Protein AF-A0A4Y8AUQ1-F1 (afdb_monomer_lite)

pLDDT: mean 78.92, std 15.09, range [42.19, 96.69]

Sequence (192 aa):
MYVGIDHFKFLIAIYKMYRFTLFSLVIITFFNVSCTLEKRNEINSYKLVSQPVELIPEEGSFELNENTKIYFHEDAKKLLKVSNQFINELKQASGIKIELTDKIPSKGISVFNDAKLPMDAYRLIVKKSGIEISSNTSAGVYYASQSMKQLIPVEFANSIKPRGQKCNIQAVTIYDKPEFSWRGNCLVRLNL

Organism: NCBI:txid708091

Structure (mmCIF, N/CA/C/O backbone):
data_AF-A0A4Y8AUQ1-F1
#
_entry.id   AF-A0A4Y8AUQ1-F1
#
loop_
_atom_site.group_PDB
_atom_site.id
_atom_site.type_symbol
_atom_site.label_atom_id
_atom_site.label_alt_id
_atom_site.label_comp_id
_atom_site.label_asym_id
_atom_site.label_entity_id
_atom_site.label_seq_id
_atom_site.pdbx_PDB_ins_code
_atom_site.Cartn_x
_atom_site.Cartn_y
_atom_site.Cartn_z
_atom_site.occupancy
_atom_site.B_iso_or_equiv
_atom_site.auth_seq_id
_atom_site.auth_comp_id
_atom_site.auth_asym_id
_atom_site.auth_atom_id
_atom_site.pdbx_PDB_model_num
ATOM 1 N N . MET A 1 1 ? -88.605 -33.819 14.613 1.00 49.06 1 MET A N 1
ATOM 2 C CA . MET A 1 1 ? -87.593 -33.725 13.536 1.00 49.06 1 MET A CA 1
ATOM 3 C C . MET A 1 1 ? -86.987 -32.313 13.531 1.00 49.06 1 MET A C 1
ATOM 5 O O . MET A 1 1 ? -87.235 -31.559 12.613 1.00 49.06 1 MET A O 1
ATOM 9 N N . TYR A 1 2 ? -86.271 -31.909 14.593 1.00 53.88 2 TYR A N 1
ATOM 10 C CA . TYR A 1 2 ? -85.736 -30.533 14.742 1.00 53.88 2 TYR A CA 1
ATOM 11 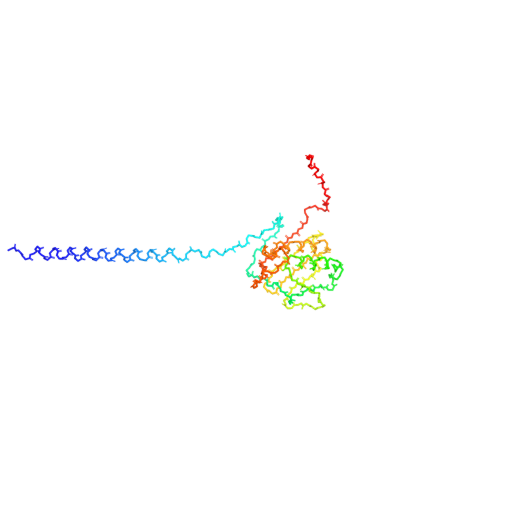C C . TYR A 1 2 ? -84.411 -30.465 15.534 1.00 53.88 2 TYR A C 1
ATOM 13 O O . TYR A 1 2 ? -84.004 -29.395 15.952 1.00 53.88 2 TYR A O 1
ATOM 21 N N . VAL A 1 3 ? -83.712 -31.591 15.737 1.00 56.22 3 VAL A N 1
ATOM 22 C CA . VAL A 1 3 ? -82.452 -31.626 16.522 1.00 56.22 3 VAL A CA 1
ATOM 23 C C . VAL A 1 3 ? -81.199 -31.620 15.620 1.00 56.22 3 VAL A C 1
ATOM 25 O O . VAL A 1 3 ? -80.096 -31.343 16.073 1.00 56.22 3 VAL A O 1
ATOM 28 N N . GLY A 1 4 ? -81.349 -31.869 14.311 1.00 57.06 4 GLY A N 1
ATOM 29 C CA . GLY A 1 4 ? -80.215 -31.985 13.376 1.00 57.06 4 GLY A CA 1
ATOM 30 C C . GLY A 1 4 ? -79.724 -30.671 12.748 1.00 57.06 4 GLY A C 1
ATOM 31 O O . GLY A 1 4 ? -78.587 -30.604 12.288 1.00 57.06 4 GLY A O 1
ATOM 32 N N . ILE A 1 5 ? -80.552 -29.620 12.725 1.00 59.53 5 ILE A N 1
ATOM 33 C CA . ILE A 1 5 ? -80.240 -28.366 12.011 1.00 59.53 5 ILE A CA 1
ATOM 34 C C . ILE A 1 5 ? -79.250 -27.497 12.807 1.00 59.53 5 ILE A C 1
ATOM 36 O O . ILE A 1 5 ? -78.385 -26.853 12.210 1.00 59.53 5 ILE A O 1
ATOM 40 N N . ASP A 1 6 ? -79.314 -27.527 14.140 1.00 64.94 6 ASP A N 1
ATOM 41 C CA . ASP A 1 6 ? -78.435 -26.722 14.998 1.00 64.94 6 ASP A CA 1
ATOM 42 C C . ASP A 1 6 ? -77.017 -27.297 15.079 1.00 64.94 6 ASP A C 1
ATOM 44 O O . ASP A 1 6 ? -76.040 -26.549 15.001 1.00 64.94 6 ASP A O 1
ATOM 48 N N . HIS A 1 7 ? -76.882 -28.628 15.095 1.00 66.69 7 HIS A N 1
ATOM 49 C CA . HIS A 1 7 ? -75.576 -29.290 15.026 1.00 66.69 7 HIS A CA 1
ATOM 50 C C . HIS A 1 7 ? -74.840 -28.995 13.714 1.00 66.69 7 HIS A C 1
ATOM 52 O O . HIS A 1 7 ? -73.630 -28.764 13.717 1.00 66.69 7 HIS A O 1
ATOM 58 N N . PHE A 1 8 ? -75.562 -28.950 12.591 1.00 70.62 8 PHE A N 1
ATOM 59 C CA . PHE A 1 8 ? -74.965 -28.672 11.287 1.00 70.62 8 PHE A CA 1
ATOM 60 C C . PHE A 1 8 ? -74.477 -27.219 11.173 1.00 70.62 8 PHE A C 1
ATOM 62 O O . PHE A 1 8 ? -73.370 -26.965 10.696 1.00 70.62 8 PHE A O 1
ATOM 69 N N . LYS A 1 9 ? -75.252 -26.257 11.691 1.00 73.25 9 LYS A N 1
ATOM 70 C CA . LYS A 1 9 ? -74.837 -24.846 11.771 1.00 73.25 9 LYS A CA 1
ATOM 71 C C . LYS A 1 9 ? -73.629 -24.651 12.691 1.00 73.25 9 LYS A C 1
ATOM 73 O O . LYS A 1 9 ? -72.740 -23.868 12.361 1.00 73.25 9 LYS A O 1
ATOM 78 N N . PHE A 1 10 ? -73.568 -25.391 13.797 1.00 73.25 10 PHE A N 1
ATOM 79 C CA . PHE A 1 10 ? -72.444 -25.361 14.732 1.00 73.25 10 PHE A CA 1
ATOM 80 C C . PHE A 1 10 ? -71.148 -25.896 14.100 1.00 73.25 10 PHE A C 1
ATOM 82 O O . PHE A 1 10 ? -70.103 -25.254 14.191 1.00 73.25 10 PHE A O 1
ATOM 89 N N . LEU A 1 11 ? -71.224 -27.009 13.363 1.00 75.25 11 LEU A N 1
ATOM 90 C CA . LEU A 1 11 ? -70.093 -27.565 12.608 1.00 75.25 11 LEU A CA 1
ATOM 91 C C . LEU A 1 11 ? -69.574 -26.599 11.529 1.00 75.25 11 LEU A C 1
ATOM 93 O O . LEU A 1 11 ? -68.363 -26.414 11.396 1.00 75.25 11 LEU A O 1
ATOM 97 N N . ILE A 1 12 ? -70.471 -25.923 10.804 1.00 76.31 12 ILE A N 1
ATOM 98 C CA . ILE A 1 12 ? -70.090 -24.903 9.813 1.00 76.31 12 ILE A CA 1
ATOM 99 C C . ILE A 1 12 ? -69.424 -23.698 10.488 1.00 76.31 12 ILE A C 1
ATOM 101 O O . ILE A 1 12 ? -68.437 -23.176 9.966 1.00 76.31 12 ILE A O 1
ATOM 105 N N . ALA A 1 13 ? -69.929 -23.260 11.645 1.00 74.88 13 ALA A N 1
ATOM 106 C CA . ALA A 1 13 ? -69.341 -22.157 12.402 1.00 74.88 13 ALA A CA 1
ATOM 107 C C . ALA A 1 13 ? -67.918 -22.491 12.877 1.00 74.88 13 ALA A C 1
ATOM 109 O O . ALA A 1 13 ? -67.015 -21.672 12.702 1.00 74.88 13 ALA A O 1
ATOM 110 N N . ILE A 1 14 ? -67.690 -23.712 13.373 1.00 75.81 14 ILE A N 1
ATOM 111 C CA . ILE A 1 14 ? -66.358 -24.193 13.766 1.00 75.81 14 ILE A CA 1
ATOM 112 C C . ILE A 1 14 ? -65.416 -24.237 12.561 1.00 75.81 14 ILE A C 1
ATOM 114 O O . ILE A 1 14 ? -64.301 -23.728 12.649 1.00 75.81 14 ILE A O 1
ATOM 118 N N . TYR A 1 15 ? -65.859 -24.771 11.418 1.00 78.12 15 TYR A N 1
ATOM 119 C CA . TYR A 1 15 ? -65.031 -24.823 10.209 1.00 78.12 15 TYR A CA 1
ATOM 120 C C . TYR A 1 15 ? -64.681 -23.420 9.692 1.00 78.12 15 TYR A C 1
ATOM 122 O O . TYR A 1 15 ? -63.547 -23.160 9.292 1.00 78.12 15 TYR A O 1
ATOM 130 N N . LYS A 1 16 ? -65.632 -22.480 9.748 1.00 73.81 16 LYS A N 1
ATOM 131 C CA . LYS A 1 16 ? -65.414 -21.082 9.351 1.00 73.81 16 LYS A CA 1
ATOM 132 C C . LYS A 1 16 ? -64.449 -20.368 10.302 1.00 73.81 16 LYS A C 1
ATOM 134 O O . LYS A 1 16 ? -63.614 -19.600 9.831 1.00 73.81 16 LYS A O 1
ATOM 139 N N . MET A 1 17 ? -64.522 -20.668 11.600 1.00 75.19 17 MET A N 1
ATOM 140 C CA . MET A 1 17 ? -63.613 -20.149 12.622 1.00 75.19 17 MET A CA 1
ATOM 141 C C . MET A 1 17 ? -62.194 -20.707 12.448 1.00 75.19 17 MET A C 1
ATOM 143 O O . MET A 1 17 ? -61.254 -19.921 12.395 1.00 75.19 17 MET A O 1
ATOM 147 N N . TYR A 1 18 ? -62.045 -22.023 12.242 1.00 74.75 18 TYR A N 1
ATOM 148 C CA . TYR A 1 18 ? -60.750 -22.672 11.990 1.00 74.75 18 TYR A CA 1
ATOM 149 C C . TYR A 1 18 ? -60.115 -22.200 10.677 1.00 74.75 18 TYR A C 1
ATOM 151 O O . TYR A 1 18 ? -58.910 -21.990 10.603 1.00 74.75 18 TYR A O 1
ATOM 159 N N . ARG A 1 19 ? -60.924 -21.971 9.635 1.00 74.69 19 ARG A N 1
ATOM 160 C CA . ARG A 1 19 ? -60.444 -21.444 8.351 1.00 74.69 19 ARG A CA 1
ATOM 161 C C . ARG A 1 19 ? -59.941 -20.005 8.465 1.00 74.69 19 ARG A C 1
ATOM 163 O O . ARG A 1 19 ? -59.004 -19.652 7.760 1.00 74.69 19 ARG A O 1
ATOM 170 N N . PHE A 1 20 ? -60.528 -19.197 9.350 1.00 73.44 20 PHE A N 1
ATOM 171 C CA . PHE A 1 20 ? -60.103 -17.816 9.593 1.00 73.44 20 PHE A CA 1
ATOM 172 C C . PHE A 1 20 ? -58.812 -17.747 10.424 1.00 73.44 20 PHE A C 1
ATOM 174 O O . PHE A 1 20 ? -57.899 -17.006 10.063 1.00 73.44 20 PHE A O 1
ATOM 181 N N . THR A 1 21 ? -58.682 -18.569 11.474 1.00 71.31 21 THR A N 1
ATOM 182 C CA . THR A 1 21 ? -57.436 -18.672 12.258 1.00 71.31 21 THR A CA 1
ATOM 183 C C . THR A 1 21 ? -56.284 -19.278 11.458 1.00 71.31 21 THR A C 1
ATOM 185 O O . THR A 1 21 ? -55.146 -18.832 11.589 1.00 71.31 21 THR A O 1
ATOM 188 N N . LEU A 1 22 ? -56.557 -20.242 10.575 1.00 73.00 22 LEU A N 1
ATOM 189 C CA . LEU A 1 22 ? -55.533 -20.825 9.704 1.00 73.00 22 LEU A CA 1
ATOM 190 C C . LEU A 1 22 ? -55.061 -19.820 8.637 1.00 73.00 22 LEU A C 1
ATOM 192 O O . LEU A 1 22 ? -53.870 -19.751 8.348 1.00 73.00 22 LEU A O 1
ATOM 196 N N . PHE A 1 23 ? -55.958 -18.962 8.129 1.00 72.12 23 PHE A N 1
ATOM 197 C CA . PHE A 1 23 ? -55.589 -17.852 7.240 1.00 72.12 23 PHE A CA 1
ATOM 198 C C . PHE A 1 23 ? -54.734 -16.789 7.947 1.00 72.12 23 PHE A C 1
ATOM 200 O O . PHE A 1 23 ? -53.767 -16.302 7.361 1.00 72.12 23 PHE A O 1
ATOM 207 N N . SER A 1 24 ? -55.039 -16.445 9.206 1.00 70.62 24 SER A N 1
ATOM 208 C CA . SER A 1 24 ? -54.256 -15.440 9.941 1.00 70.62 24 SER A CA 1
ATOM 209 C C . SER A 1 24 ? -52.843 -15.933 10.272 1.00 70.62 24 SER A C 1
ATOM 211 O O . SER A 1 24 ? -51.898 -15.155 10.183 1.00 70.62 24 SER A O 1
ATOM 213 N N . LEU A 1 25 ? -52.672 -17.223 10.590 1.00 71.75 25 LEU A N 1
ATOM 214 C CA . LEU A 1 25 ? -51.356 -17.829 10.833 1.00 71.75 25 LEU A CA 1
ATOM 215 C C . LEU A 1 25 ? -50.465 -17.811 9.581 1.00 71.75 25 LEU A C 1
ATOM 217 O O . LEU A 1 25 ? -49.293 -17.452 9.679 1.00 71.75 25 LEU A O 1
ATOM 221 N N . VAL A 1 26 ? -51.020 -18.106 8.399 1.00 72.69 26 VAL A N 1
ATOM 222 C CA . VAL A 1 26 ? -50.268 -18.085 7.130 1.00 72.69 26 VAL 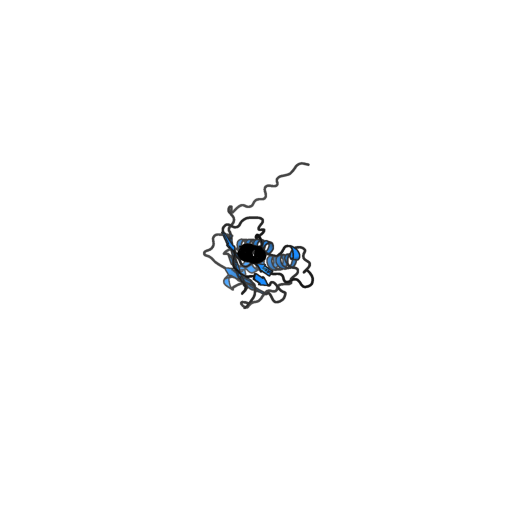A CA 1
ATOM 223 C C . VAL A 1 26 ? -49.809 -16.664 6.768 1.00 72.69 26 VAL A C 1
ATOM 225 O O . VAL A 1 26 ? -48.659 -16.472 6.367 1.00 72.69 26 VAL A O 1
ATOM 228 N N . ILE A 1 27 ? -50.652 -15.648 6.990 1.00 67.81 27 ILE A N 1
ATOM 229 C CA . ILE A 1 27 ? -50.308 -14.236 6.734 1.00 67.81 27 ILE A CA 1
ATOM 230 C C . ILE A 1 27 ? -49.197 -13.751 7.680 1.00 67.81 27 ILE A C 1
ATOM 232 O O . ILE A 1 27 ? -48.266 -13.078 7.236 1.00 67.81 27 ILE A O 1
ATOM 236 N N . ILE A 1 28 ? -49.240 -14.137 8.960 1.00 67.12 28 ILE A N 1
ATOM 237 C CA . ILE A 1 28 ? -48.198 -13.787 9.941 1.00 67.12 28 ILE A CA 1
ATOM 238 C C . ILE A 1 28 ? -46.862 -14.446 9.570 1.00 67.12 28 ILE A C 1
ATOM 240 O O . ILE A 1 28 ? -45.817 -13.801 9.663 1.00 67.12 28 ILE A O 1
ATOM 244 N N . THR A 1 29 ? -46.868 -15.691 9.081 1.00 63.53 29 THR A N 1
ATOM 245 C CA . THR A 1 29 ? -45.633 -16.337 8.602 1.00 63.53 29 THR A CA 1
ATOM 246 C C . THR A 1 29 ? -45.068 -15.679 7.340 1.00 63.53 29 THR A C 1
ATOM 248 O O . THR A 1 29 ? -43.855 -15.519 7.243 1.00 63.53 29 THR A O 1
ATOM 251 N N . PHE A 1 30 ? -45.914 -15.195 6.423 1.00 62.72 30 PHE A N 1
ATOM 252 C CA . PHE A 1 30 ? -45.472 -14.459 5.230 1.00 62.72 30 PHE A CA 1
ATOM 253 C C . PHE A 1 30 ? -44.860 -13.088 5.569 1.00 62.72 30 PHE A C 1
ATOM 255 O O . PHE A 1 30 ? -43.876 -12.684 4.953 1.00 62.72 30 PHE A O 1
ATOM 262 N N . PHE A 1 31 ? -45.382 -12.395 6.587 1.00 58.31 31 PHE A N 1
ATOM 263 C CA . PHE A 1 31 ? -44.878 -11.078 6.998 1.00 58.31 31 PHE A CA 1
ATOM 264 C C . PHE A 1 31 ? -43.498 -11.141 7.676 1.00 58.31 31 PHE A C 1
ATOM 266 O O . PHE A 1 31 ? -42.703 -10.213 7.550 1.00 58.31 31 PHE A O 1
ATOM 273 N N . ASN A 1 32 ? -43.177 -12.253 8.347 1.00 56.91 32 ASN A N 1
ATOM 274 C CA . ASN A 1 32 ? -41.864 -12.465 8.967 1.00 56.91 32 ASN A CA 1
ATOM 275 C C . ASN A 1 32 ? -40.772 -12.858 7.951 1.00 56.91 32 ASN A C 1
ATOM 277 O O . ASN A 1 32 ? 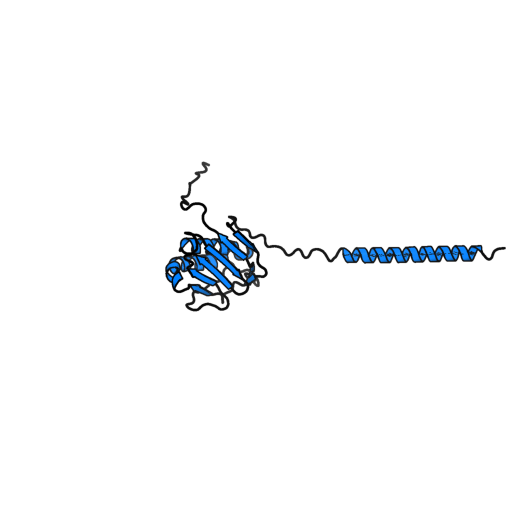-39.594 -12.589 8.180 1.00 56.91 32 ASN A O 1
ATOM 281 N N . VAL A 1 33 ? -41.144 -13.441 6.806 1.00 58.00 33 VAL A N 1
ATOM 282 C CA . VAL A 1 33 ? -40.190 -13.814 5.743 1.00 58.00 33 VAL A CA 1
ATOM 283 C C . VAL A 1 33 ? -39.747 -12.594 4.919 1.00 58.00 33 VAL A C 1
ATOM 285 O O . VAL A 1 33 ? -38.626 -12.566 4.417 1.00 58.00 33 VAL A O 1
ATOM 288 N N . SER A 1 34 ? -40.553 -11.528 4.867 1.00 53.78 34 SER A N 1
ATOM 289 C CA . SER A 1 34 ? -40.202 -10.279 4.169 1.00 53.78 34 SER A CA 1
ATOM 290 C C . SER A 1 34 ? -39.184 -9.387 4.894 1.00 53.78 34 SER A C 1
ATOM 292 O O . SER A 1 34 ? -38.791 -8.366 4.337 1.00 53.78 34 SER A O 1
ATOM 294 N N . CYS A 1 35 ? -38.721 -9.748 6.096 1.00 49.66 35 CYS A N 1
ATOM 295 C CA . CYS A 1 35 ? -37.776 -8.930 6.866 1.00 49.66 35 CYS A CA 1
ATOM 296 C C . CYS A 1 35 ? -36.470 -9.662 7.216 1.00 49.66 35 CYS A C 1
ATOM 298 O O . CYS A 1 35 ? -35.946 -9.503 8.317 1.00 49.66 35 CYS A O 1
ATOM 300 N N . THR A 1 36 ? -35.916 -10.460 6.295 1.00 53.38 36 THR A N 1
ATOM 301 C CA . THR A 1 36 ? -34.536 -10.980 6.447 1.00 53.38 36 THR A CA 1
ATOM 302 C C . THR A 1 36 ? -33.680 -10.984 5.178 1.00 53.38 36 THR A C 1
ATOM 304 O O . THR A 1 36 ? -32.534 -11.424 5.227 1.00 53.38 36 THR A O 1
ATOM 307 N N . LEU A 1 37 ? -34.142 -10.412 4.064 1.00 54.53 37 LEU A N 1
ATOM 308 C CA . LEU A 1 37 ? -33.331 -10.295 2.850 1.00 54.53 37 LEU A CA 1
ATOM 309 C C . LEU A 1 37 ? -33.075 -8.829 2.516 1.00 54.53 37 LEU A C 1
ATOM 311 O O . LEU A 1 37 ? -33.924 -8.155 1.952 1.00 54.53 37 LEU A O 1
ATOM 315 N N . GLU A 1 38 ? -31.890 -8.382 2.941 1.00 53.00 38 GLU A N 1
ATOM 316 C CA . GLU A 1 38 ? -31.002 -7.375 2.334 1.00 53.00 38 GLU A CA 1
ATOM 317 C C . GLU A 1 38 ? -30.269 -6.542 3.401 1.00 53.00 38 GLU A C 1
ATOM 319 O O . GLU A 1 38 ? -30.331 -5.317 3.442 1.00 53.00 38 GLU A O 1
ATOM 324 N N . LYS A 1 39 ? -29.422 -7.199 4.207 1.00 42.19 39 LYS A N 1
ATOM 325 C CA . LYS A 1 39 ? -28.108 -6.596 4.475 1.00 42.19 39 LYS A CA 1
ATOM 326 C C . LYS A 1 39 ? -27.287 -6.793 3.206 1.00 42.19 39 LYS A C 1
ATOM 328 O O . LYS A 1 39 ? -26.509 -7.735 3.089 1.00 42.19 39 LYS A O 1
ATOM 333 N N . ARG A 1 40 ? -27.537 -5.949 2.205 1.00 43.81 40 ARG A N 1
ATOM 334 C CA . ARG A 1 40 ? -26.641 -5.819 1.064 1.00 43.81 40 ARG A CA 1
ATOM 335 C C . ARG A 1 40 ? -25.347 -5.272 1.661 1.00 43.81 40 ARG A C 1
ATOM 337 O O . ARG A 1 40 ? -25.322 -4.131 2.111 1.00 43.81 40 ARG A O 1
ATOM 344 N N . ASN A 1 41 ? -24.321 -6.116 1.775 1.00 44.09 41 ASN A N 1
ATOM 345 C CA . ASN A 1 41 ? -22.967 -5.627 1.989 1.00 44.09 41 ASN A CA 1
ATOM 346 C C . ASN A 1 41 ? -22.758 -4.569 0.910 1.00 44.09 41 ASN A C 1
ATOM 348 O O . ASN A 1 41 ? -22.825 -4.893 -0.278 1.00 44.09 41 ASN A O 1
ATOM 352 N N . GLU A 1 42 ? -22.614 -3.308 1.312 1.00 47.00 42 GLU A N 1
ATOM 353 C CA . GLU A 1 42 ? -22.109 -2.276 0.426 1.00 47.00 42 GLU A CA 1
ATOM 354 C C . GLU A 1 42 ? -20.739 -2.771 -0.023 1.00 47.00 42 GLU A C 1
ATOM 356 O O . GLU A 1 42 ? -19.739 -2.658 0.684 1.00 47.00 42 GLU A O 1
ATOM 361 N N . ILE A 1 43 ? -20.704 -3.411 -1.190 1.00 49.25 43 ILE A N 1
ATOM 362 C CA . ILE A 1 43 ? -19.485 -3.523 -1.963 1.00 49.25 43 ILE A CA 1
ATOM 363 C C . ILE A 1 43 ? -19.162 -2.066 -2.241 1.00 49.25 43 ILE A C 1
ATOM 365 O O . ILE A 1 43 ? -19.795 -1.443 -3.095 1.00 49.25 43 ILE A O 1
ATOM 369 N N . ASN A 1 44 ? -18.262 -1.500 -1.436 1.00 48.75 44 ASN A N 1
ATOM 370 C CA . ASN A 1 44 ? -17.617 -0.240 -1.736 1.00 48.75 44 ASN A CA 1
ATOM 371 C C . ASN A 1 44 ? -17.083 -0.394 -3.154 1.00 48.75 44 ASN A C 1
ATOM 373 O O . ASN A 1 44 ? -16.082 -1.067 -3.383 1.00 48.75 44 ASN A O 1
ATOM 377 N N . SER A 1 45 ? -17.831 0.141 -4.117 1.00 55.44 45 SER A N 1
ATOM 378 C CA . SER A 1 45 ? -17.434 0.185 -5.510 1.00 55.44 45 SER A CA 1
ATOM 379 C C . SER A 1 45 ? -16.099 0.905 -5.515 1.00 55.44 45 SER A C 1
ATOM 381 O O . SER A 1 45 ? -16.073 2.105 -5.246 1.00 55.44 45 SER A O 1
ATOM 383 N N . TYR A 1 46 ? -15.000 0.184 -5.740 1.00 61.81 46 TYR A N 1
ATOM 384 C CA . TYR A 1 46 ? -13.673 0.781 -5.810 1.00 61.81 46 TYR A CA 1
ATOM 385 C C . TYR A 1 46 ? -13.725 1.887 -6.871 1.00 61.81 46 TYR A C 1
ATOM 387 O O . TYR A 1 46 ? -13.843 1.610 -8.063 1.00 61.81 46 TYR A O 1
ATOM 395 N N . LYS A 1 47 ? -13.730 3.155 -6.442 1.00 64.62 47 LYS A N 1
ATOM 396 C CA . LYS A 1 47 ? -13.814 4.320 -7.333 1.00 64.62 47 LYS A CA 1
ATOM 397 C C . LYS A 1 47 ? -12.423 4.633 -7.880 1.00 64.62 47 LYS A C 1
ATOM 399 O O . LYS A 1 47 ? -11.874 5.700 -7.620 1.00 64.62 47 LYS A O 1
ATOM 404 N N . LEU A 1 48 ? -11.841 3.678 -8.601 1.00 66.31 48 LEU A N 1
ATOM 405 C CA . LEU A 1 48 ? -10.594 3.910 -9.319 1.00 66.31 48 LEU A CA 1
ATOM 406 C C . LEU A 1 48 ? -10.905 4.674 -10.610 1.00 66.31 48 LEU A C 1
ATOM 408 O O . LEU A 1 48 ? -11.769 4.270 -11.388 1.00 66.31 48 LEU A O 1
ATOM 412 N N . VAL A 1 49 ? -10.224 5.804 -10.819 1.00 60.84 49 VAL A N 1
ATOM 413 C CA . VAL A 1 49 ? -10.444 6.696 -11.978 1.00 60.84 49 VAL A CA 1
ATOM 414 C C . VAL A 1 49 ? -9.957 6.044 -13.282 1.00 60.84 49 VAL A C 1
ATOM 416 O O . VAL A 1 49 ? -10.470 6.341 -14.358 1.00 60.84 49 VAL A O 1
ATOM 419 N N . SER A 1 50 ? -9.017 5.103 -13.175 1.00 68.19 50 SER A N 1
ATOM 420 C CA . SER A 1 50 ? -8.609 4.190 -14.243 1.00 68.19 50 SER A CA 1
ATOM 421 C C . SER A 1 50 ? -8.794 2.762 -13.750 1.00 68.19 50 SER A C 1
ATOM 423 O O . SER A 1 50 ? -8.337 2.430 -12.657 1.00 68.19 50 SER A O 1
ATOM 425 N N . GLN A 1 51 ? -9.475 1.927 -14.535 1.00 72.69 51 GLN A N 1
ATOM 426 C CA . GLN A 1 51 ? -9.578 0.509 -14.207 1.00 72.69 51 GLN A CA 1
ATOM 427 C C . GLN A 1 51 ? -8.191 -0.121 -14.367 1.00 72.69 51 GLN A C 1
ATOM 429 O O . GLN A 1 51 ? -7.613 -0.000 -15.449 1.00 72.69 51 GLN A O 1
ATOM 434 N N . PRO A 1 52 ? -7.639 -0.742 -13.313 1.00 81.19 52 PRO A N 1
ATOM 435 C CA . PRO A 1 52 ? -6.371 -1.438 -13.430 1.00 81.19 52 PRO A CA 1
ATOM 436 C C . PRO A 1 52 ? -6.539 -2.667 -14.324 1.00 81.19 52 PRO A C 1
ATOM 438 O O . PRO A 1 52 ? -7.652 -3.174 -14.490 1.00 81.19 52 PRO A O 1
ATOM 441 N N . VAL A 1 53 ? -5.425 -3.181 -14.847 1.00 86.19 53 VAL A N 1
ATOM 442 C CA . VAL A 1 53 ? -5.420 -4.426 -15.635 1.00 86.19 53 VAL A CA 1
ATOM 443 C C . VAL A 1 53 ? -6.105 -5.580 -14.896 1.00 86.19 53 VAL A C 1
ATOM 445 O O . VAL A 1 53 ? -6.826 -6.363 -15.510 1.00 86.19 53 VAL A O 1
ATOM 448 N N . GLU A 1 54 ? -5.904 -5.680 -13.584 1.00 89.62 54 GLU A N 1
ATOM 449 C CA . GLU A 1 54 ? -6.545 -6.685 -12.745 1.00 89.62 54 GLU A CA 1
ATOM 450 C C . GLU A 1 54 ? -6.886 -6.108 -11.364 1.00 89.62 54 GLU A C 1
ATOM 452 O O . GLU A 1 54 ? -6.060 -5.455 -10.718 1.00 89.62 54 GLU A O 1
ATOM 457 N N . LEU A 1 55 ? -8.111 -6.377 -10.900 1.00 90.88 55 LEU A N 1
ATOM 458 C CA . LEU A 1 55 ? -8.591 -6.048 -9.560 1.00 90.88 55 LEU A CA 1
ATOM 459 C C . LEU A 1 55 ? -9.372 -7.231 -8.996 1.00 90.88 55 LEU A C 1
ATOM 461 O O . LEU A 1 55 ? -10.422 -7.601 -9.519 1.00 90.88 55 LEU A O 1
ATOM 465 N N . ILE A 1 56 ? -8.874 -7.788 -7.898 1.00 91.75 56 ILE A N 1
ATOM 466 C CA . ILE A 1 56 ? -9.489 -8.897 -7.174 1.00 91.75 56 ILE A CA 1
ATOM 467 C C . ILE A 1 56 ? -9.925 -8.372 -5.802 1.00 91.75 56 ILE A C 1
ATOM 469 O O . ILE A 1 56 ? -9.064 -8.094 -4.961 1.00 91.75 56 ILE A O 1
ATOM 473 N N . PRO A 1 57 ? -11.236 -8.207 -5.553 1.00 90.50 57 PRO A N 1
ATOM 474 C CA . PRO A 1 57 ? -11.738 -7.850 -4.232 1.00 90.50 57 PRO A CA 1
ATOM 475 C C . PRO A 1 57 ? -11.398 -8.937 -3.209 1.00 90.50 57 PRO A C 1
ATOM 477 O O . PRO A 1 57 ? -11.565 -10.124 -3.484 1.00 90.50 57 PRO A O 1
ATOM 480 N N . GLU A 1 58 ? -10.968 -8.534 -2.015 1.00 91.19 58 GLU A N 1
ATOM 481 C CA . GLU A 1 58 ? -10.729 -9.444 -0.893 1.00 91.19 58 GLU A CA 1
ATOM 482 C C . GLU A 1 58 ? -11.612 -9.070 0.305 1.00 91.19 58 GLU A C 1
ATOM 484 O O . GLU A 1 58 ? -12.117 -7.947 0.429 1.00 91.19 58 GLU A O 1
ATOM 489 N N . GLU A 1 59 ? -11.813 -10.025 1.212 1.00 88.81 59 GLU A N 1
ATOM 490 C CA . GLU A 1 59 ? -12.593 -9.798 2.425 1.00 88.81 59 GLU A CA 1
ATOM 491 C C . GLU A 1 59 ? -11.798 -9.044 3.501 1.00 88.81 59 GLU A C 1
ATOM 493 O O . GLU A 1 59 ? -10.614 -9.288 3.752 1.00 88.81 59 GLU A O 1
ATOM 498 N N . GLY A 1 60 ? -12.497 -8.163 4.217 1.00 91.25 60 GLY A N 1
ATOM 499 C CA . GLY A 1 60 ? -11.941 -7.385 5.321 1.00 91.25 60 GLY A CA 1
ATOM 500 C C . GLY A 1 60 ? -11.306 -6.062 4.894 1.00 91.25 60 GLY A C 1
ATOM 501 O O . GLY A 1 60 ? -11.470 -5.588 3.776 1.00 91.25 60 GLY A O 1
ATOM 502 N N . SER A 1 61 ? -10.608 -5.421 5.827 1.00 92.31 61 SER A N 1
ATOM 503 C CA . SER A 1 61 ? -10.021 -4.100 5.614 1.00 92.31 61 SER A CA 1
ATOM 504 C C . SER A 1 61 ? -8.743 -3.914 6.424 1.00 92.31 61 SER A C 1
ATOM 506 O O . SER A 1 61 ? -8.571 -4.508 7.495 1.00 92.31 61 SER A O 1
ATOM 508 N N . PHE A 1 62 ? -7.866 -3.049 5.930 1.00 94.12 62 PHE A N 1
ATOM 509 C CA . PHE A 1 62 ? -6.703 -2.549 6.647 1.00 94.12 62 PHE A CA 1
ATOM 510 C C . PHE A 1 62 ? -7.036 -1.210 7.320 1.00 94.12 62 PHE A C 1
ATOM 512 O O . PHE A 1 62 ? -7.497 -0.285 6.657 1.00 94.12 62 PHE A O 1
ATOM 519 N N . GLU A 1 63 ? -6.804 -1.094 8.629 1.00 93.25 63 GLU A N 1
ATOM 520 C CA . GLU A 1 63 ? -6.984 0.166 9.365 1.00 93.25 63 GLU A CA 1
ATOM 521 C C . GLU A 1 63 ? -5.695 0.996 9.289 1.00 93.25 63 GLU A C 1
ATOM 523 O O . GLU A 1 63 ? -4.709 0.685 9.961 1.00 93.25 63 GLU A O 1
ATOM 528 N N . LEU A 1 64 ? -5.714 2.066 8.493 1.00 91.19 64 LEU A N 1
ATOM 529 C CA . LEU A 1 64 ? -4.642 3.052 8.429 1.00 91.19 64 LEU A CA 1
ATOM 530 C C . LEU A 1 64 ? -4.729 3.986 9.647 1.00 91.19 64 LEU A C 1
ATOM 532 O O . LEU A 1 64 ? -5.755 4.622 9.897 1.00 91.19 64 LEU A O 1
ATOM 536 N N . ASN A 1 65 ? -3.645 4.077 10.417 1.00 91.00 65 ASN A N 1
ATOM 537 C CA . ASN A 1 65 ? -3.570 4.883 11.640 1.00 91.00 65 ASN A CA 1
ATOM 538 C C . ASN A 1 65 ? -2.148 5.411 11.900 1.00 91.00 65 ASN A C 1
ATOM 540 O O . ASN A 1 65 ? -1.215 5.098 11.169 1.00 91.00 65 ASN A O 1
ATOM 544 N N . GLU A 1 66 ? -1.977 6.196 12.963 1.00 88.94 66 GLU A N 1
ATOM 545 C CA . GLU A 1 66 ? -0.702 6.840 13.334 1.00 88.94 66 GLU A CA 1
ATOM 546 C C . GLU A 1 66 ? 0.416 5.848 13.702 1.00 88.94 66 GLU A C 1
ATOM 548 O O . GLU A 1 66 ? 1.590 6.199 13.668 1.00 88.94 66 GLU A O 1
ATOM 553 N N . ASN A 1 67 ? 0.072 4.593 14.012 1.00 91.06 67 ASN A N 1
ATOM 554 C CA . ASN A 1 67 ? 1.049 3.533 14.269 1.00 91.06 67 ASN A CA 1
ATOM 555 C C . ASN A 1 67 ? 1.493 2.821 12.985 1.00 91.06 67 ASN A C 1
ATOM 557 O O . ASN A 1 67 ? 2.386 1.973 13.031 1.00 91.06 67 ASN A O 1
ATOM 561 N N . THR A 1 68 ? 0.859 3.123 11.849 1.00 93.06 68 THR A N 1
ATOM 562 C CA . THR A 1 68 ? 1.229 2.544 10.561 1.00 93.06 68 THR A CA 1
ATOM 563 C C . THR A 1 68 ? 2.598 3.070 10.155 1.00 93.06 68 THR A C 1
ATOM 565 O O . THR A 1 68 ? 2.833 4.276 10.128 1.00 93.06 68 THR A O 1
ATOM 568 N N . LYS A 1 69 ? 3.505 2.151 9.823 1.00 93.25 69 LYS A N 1
ATOM 569 C CA . LYS A 1 69 ? 4.850 2.466 9.333 1.00 93.25 69 LYS A CA 1
ATOM 570 C C . LYS A 1 69 ? 5.053 1.901 7.938 1.00 93.25 69 LYS A C 1
ATOM 572 O O . LYS A 1 69 ? 4.415 0.909 7.579 1.00 93.25 69 LYS A O 1
ATOM 577 N N . ILE A 1 70 ? 5.952 2.524 7.182 1.00 93.25 70 ILE A N 1
ATOM 578 C CA . ILE A 1 70 ? 6.368 2.049 5.860 1.00 93.25 70 ILE A CA 1
ATOM 579 C C . ILE A 1 70 ? 7.777 1.484 5.956 1.00 93.25 70 ILE A C 1
ATOM 581 O O . ILE A 1 70 ? 8.702 2.162 6.399 1.00 93.25 70 ILE A O 1
ATOM 585 N N . TYR A 1 71 ? 7.930 0.248 5.509 1.00 93.62 71 TYR A N 1
ATOM 586 C CA . TYR A 1 71 ? 9.205 -0.428 5.363 1.00 93.62 71 TYR A CA 1
ATOM 587 C C . TYR A 1 71 ? 9.541 -0.592 3.883 1.00 93.62 71 TYR A C 1
ATOM 589 O O . TYR A 1 71 ? 8.691 -0.988 3.086 1.00 93.62 71 TYR A O 1
ATOM 597 N N . PHE A 1 72 ? 10.790 -0.314 3.522 1.00 92.31 72 PHE A N 1
ATOM 598 C CA . PHE A 1 72 ? 11.341 -0.625 2.206 1.00 92.31 72 PHE A CA 1
ATOM 599 C C . PHE A 1 72 ? 12.344 -1.760 2.368 1.00 92.31 72 PHE A C 1
ATOM 601 O O . PHE A 1 72 ? 13.304 -1.628 3.130 1.00 92.31 72 PHE A O 1
ATOM 608 N N . HIS A 1 73 ? 12.136 -2.855 1.635 1.00 91.56 73 HIS A N 1
ATOM 609 C CA . HIS A 1 73 ? 13.097 -3.952 1.581 1.00 91.56 73 HIS A CA 1
ATOM 610 C C . HIS A 1 73 ? 14.469 -3.450 1.116 1.00 91.56 73 HIS A C 1
ATOM 612 O O . HIS A 1 73 ? 14.560 -2.442 0.413 1.00 91.56 73 HIS A O 1
ATOM 618 N N . GLU A 1 74 ? 15.546 -4.150 1.477 1.00 86.75 74 GLU A N 1
ATOM 619 C CA . GLU A 1 74 ? 16.915 -3.719 1.156 1.00 86.75 74 GLU A CA 1
ATOM 620 C C . GLU A 1 74 ? 17.110 -3.471 -0.344 1.00 86.75 74 GLU A C 1
ATOM 622 O O . GLU A 1 74 ? 17.619 -2.423 -0.745 1.00 86.75 74 GLU A O 1
ATOM 627 N N . ASP A 1 75 ? 16.567 -4.363 -1.169 1.00 84.31 75 ASP A N 1
ATOM 628 C CA . ASP A 1 75 ? 16.605 -4.265 -2.632 1.00 84.31 75 ASP A CA 1
ATOM 629 C C . ASP A 1 75 ? 15.710 -3.147 -3.193 1.00 84.31 75 ASP A C 1
ATOM 631 O O . ASP A 1 75 ? 15.917 -2.673 -4.310 1.00 84.31 75 ASP A O 1
ATOM 635 N N . ALA A 1 76 ? 14.738 -2.684 -2.403 1.00 84.06 76 ALA A N 1
ATOM 636 C CA . ALA A 1 76 ? 13.847 -1.575 -2.725 1.00 84.06 76 ALA A CA 1
ATOM 637 C C . ALA A 1 76 ? 14.359 -0.224 -2.194 1.00 84.06 76 ALA A C 1
ATOM 639 O O . ALA A 1 76 ? 13.752 0.807 -2.483 1.00 84.06 76 ALA A O 1
ATOM 640 N N . LYS A 1 77 ? 15.494 -0.170 -1.472 1.00 81.38 77 LYS A N 1
ATOM 641 C CA . LYS A 1 77 ? 16.049 1.096 -0.946 1.00 81.38 77 LYS A CA 1
ATOM 642 C C . LYS A 1 77 ? 16.350 2.116 -2.049 1.00 81.38 77 LYS A C 1
ATOM 644 O O . LYS A 1 77 ? 16.239 3.318 -1.831 1.00 81.38 77 LYS A O 1
ATOM 649 N N . LYS A 1 78 ? 16.654 1.667 -3.271 1.00 80.50 78 LYS A N 1
ATOM 650 C CA . LYS A 1 78 ? 16.836 2.551 -4.443 1.00 80.50 78 LYS A CA 1
ATOM 651 C C . LYS A 1 78 ? 15.557 3.321 -4.815 1.00 80.50 78 LYS A C 1
ATOM 653 O O . LYS A 1 78 ? 15.637 4.382 -5.429 1.00 80.50 78 LYS A O 1
ATOM 658 N N . LEU A 1 79 ? 14.395 2.820 -4.397 1.00 77.31 79 LEU A N 1
ATOM 659 C CA . LEU A 1 79 ? 13.072 3.408 -4.618 1.00 77.31 79 LEU A CA 1
ATOM 660 C C . LEU A 1 79 ? 12.694 4.424 -3.520 1.00 77.31 79 LEU A C 1
ATOM 662 O O . LEU A 1 79 ? 11.675 5.103 -3.637 1.00 77.31 79 LEU A O 1
ATOM 666 N N . LEU A 1 80 ? 13.537 4.602 -2.487 1.00 74.69 80 LEU A N 1
ATOM 667 C CA . LEU A 1 80 ? 13.310 5.552 -1.386 1.00 74.69 80 LEU A CA 1
ATOM 668 C C . LEU A 1 80 ? 13.131 6.995 -1.857 1.00 74.69 80 LEU A C 1
ATOM 670 O O . LEU A 1 80 ? 12.485 7.781 -1.179 1.00 74.69 80 LEU A O 1
ATOM 674 N N . LYS A 1 81 ? 13.649 7.375 -3.028 1.00 76.25 81 LYS A N 1
ATOM 675 C CA . LYS A 1 81 ? 13.435 8.733 -3.550 1.00 76.25 81 LYS A CA 1
ATOM 676 C C . LYS A 1 81 ? 11.941 9.055 -3.731 1.00 76.25 81 LYS A C 1
ATOM 678 O O . LYS A 1 81 ? 11.544 10.200 -3.544 1.00 76.25 81 LYS A O 1
ATOM 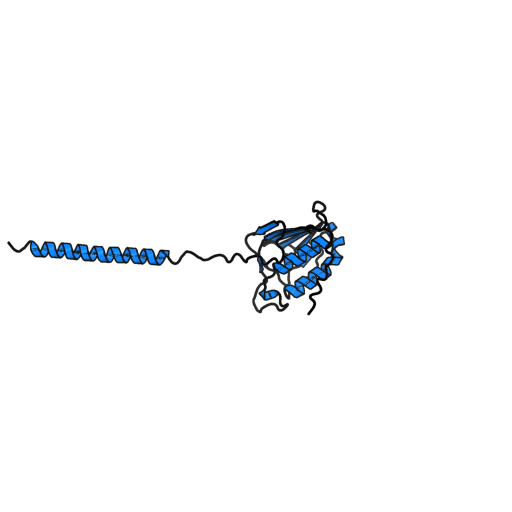683 N N . VAL A 1 82 ? 11.121 8.044 -4.031 1.00 78.88 82 VAL A N 1
ATOM 684 C CA . VAL A 1 82 ? 9.657 8.157 -4.151 1.00 78.88 82 VAL A CA 1
ATOM 685 C C . VAL A 1 82 ? 8.966 8.098 -2.783 1.00 78.88 82 VAL A C 1
ATOM 687 O O . VAL A 1 82 ? 7.847 8.584 -2.646 1.00 78.88 82 VAL A O 1
ATOM 690 N N . SER A 1 83 ? 9.625 7.580 -1.739 1.00 75.00 83 SER A N 1
ATOM 691 C CA . SER A 1 83 ? 9.004 7.377 -0.422 1.00 75.00 83 SER A CA 1
ATOM 692 C C . SER A 1 83 ? 8.570 8.684 0.237 1.00 75.00 83 SER A C 1
ATOM 694 O O . SER A 1 83 ? 7.474 8.749 0.780 1.00 75.00 83 SER A O 1
ATOM 696 N N . ASN A 1 84 ? 9.368 9.750 0.134 1.00 81.81 84 ASN A N 1
ATOM 697 C CA . ASN A 1 84 ? 9.003 11.050 0.700 1.00 81.81 84 ASN A CA 1
ATOM 698 C C . ASN A 1 84 ? 7.751 11.630 0.032 1.00 81.81 84 ASN A C 1
ATOM 700 O O . ASN A 1 84 ? 6.882 12.176 0.710 1.00 81.81 84 ASN A O 1
ATOM 704 N N . GLN A 1 85 ? 7.642 11.489 -1.292 1.00 85.00 85 GLN A N 1
ATOM 705 C CA . GLN A 1 85 ? 6.451 11.910 -2.022 1.00 85.00 85 GLN A CA 1
ATOM 706 C C . GLN A 1 85 ? 5.246 11.054 -1.626 1.00 85.00 85 GLN A C 1
ATOM 708 O O . GLN A 1 85 ? 4.206 11.601 -1.273 1.00 85.00 85 GLN A O 1
ATOM 713 N N . PHE A 1 86 ? 5.415 9.733 -1.577 1.00 84.25 86 PHE A N 1
ATOM 714 C CA . PHE A 1 86 ? 4.375 8.801 -1.153 1.00 84.25 86 PHE A CA 1
ATOM 715 C C . PHE A 1 86 ? 3.853 9.104 0.261 1.00 84.25 86 PHE A C 1
ATOM 717 O O . PHE A 1 86 ? 2.645 9.201 0.472 1.00 84.25 86 PHE A O 1
ATOM 724 N N . ILE A 1 87 ? 4.747 9.324 1.228 1.00 86.38 87 ILE A N 1
ATOM 725 C CA . ILE A 1 87 ? 4.387 9.669 2.611 1.00 86.38 87 ILE A CA 1
ATOM 726 C C . ILE A 1 87 ? 3.610 10.985 2.655 1.00 86.38 87 ILE A C 1
ATOM 728 O O . ILE A 1 87 ? 2.594 11.081 3.345 1.00 86.38 87 ILE A O 1
ATOM 732 N N . ASN A 1 88 ? 4.065 11.995 1.912 1.00 86.31 88 ASN A N 1
ATOM 733 C CA . ASN A 1 88 ? 3.389 13.287 1.855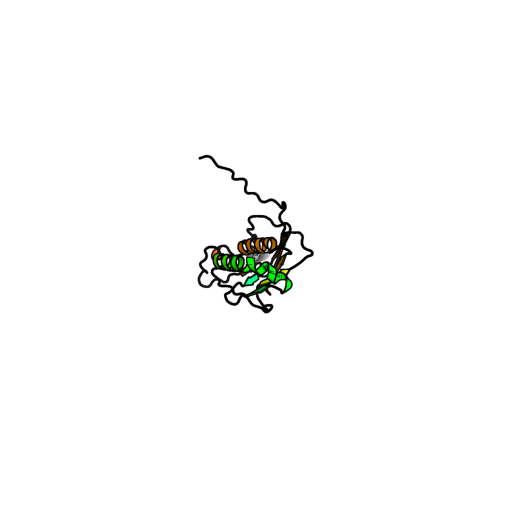 1.00 86.31 88 ASN A CA 1
ATOM 734 C C . ASN A 1 88 ? 1.995 13.174 1.227 1.00 86.31 88 ASN A C 1
ATOM 736 O O . ASN A 1 88 ? 1.044 13.748 1.754 1.00 86.31 88 ASN A O 1
ATOM 740 N N . GLU A 1 89 ? 1.852 12.411 0.147 1.00 84.38 89 GLU A N 1
ATOM 741 C CA . GLU A 1 89 ? 0.570 12.188 -0.523 1.00 84.38 89 GLU A CA 1
ATOM 742 C C . GLU A 1 89 ? -0.406 11.404 0.353 1.00 84.38 89 GLU A C 1
ATOM 744 O O . GLU A 1 89 ? -1.570 11.790 0.451 1.00 84.38 89 GLU A O 1
ATOM 749 N N . LEU A 1 90 ? 0.055 10.358 1.048 1.00 83.62 90 LEU A N 1
ATOM 750 C CA . LEU A 1 90 ? -0.771 9.635 2.014 1.00 83.62 90 LEU A CA 1
ATOM 751 C C . LEU A 1 90 ? -1.186 10.533 3.174 1.00 83.62 90 LEU A C 1
ATOM 753 O O . LEU A 1 90 ? -2.346 10.499 3.581 1.00 83.62 90 LEU A O 1
ATOM 757 N N . LYS A 1 91 ? -0.281 11.372 3.684 1.00 86.31 91 LYS A N 1
ATOM 758 C CA . LYS A 1 91 ? -0.611 12.339 4.734 1.00 86.31 91 LYS A CA 1
ATOM 759 C C . LYS A 1 91 ? -1.681 13.321 4.264 1.00 86.31 91 LYS A C 1
ATOM 761 O O . LYS A 1 91 ? -2.622 13.581 5.005 1.00 86.31 91 LYS A O 1
ATOM 766 N N . GLN A 1 92 ? -1.570 13.839 3.043 1.00 83.56 92 GLN A N 1
ATOM 767 C CA . GLN A 1 92 ? -2.586 14.719 2.463 1.00 83.56 92 GLN A CA 1
ATOM 768 C C . GLN A 1 92 ? -3.919 13.992 2.252 1.00 83.56 92 GLN A C 1
ATOM 770 O O . GLN A 1 92 ? -4.970 14.555 2.539 1.00 83.56 92 GLN A O 1
ATOM 775 N N . ALA A 1 93 ? -3.892 12.743 1.792 1.00 80.38 93 ALA A N 1
ATOM 776 C CA . ALA A 1 93 ? -5.099 11.984 1.483 1.00 80.38 93 ALA A CA 1
ATOM 777 C C . ALA A 1 93 ? -5.805 11.390 2.709 1.00 80.38 93 ALA A C 1
ATOM 779 O O . ALA A 1 93 ? -6.991 11.111 2.634 1.00 80.38 93 ALA A O 1
ATOM 780 N N . SER A 1 94 ? -5.090 11.154 3.813 1.00 81.62 94 SER A N 1
ATOM 781 C CA . SER A 1 94 ? -5.644 10.504 5.013 1.00 81.62 94 SER A CA 1
ATOM 782 C C . SER A 1 94 ? -5.674 11.393 6.257 1.00 81.62 94 SER A C 1
ATOM 784 O O . SER A 1 94 ? -6.327 11.054 7.242 1.00 81.62 94 SER A O 1
ATOM 786 N N . GLY A 1 95 ? -4.924 12.499 6.263 1.00 83.19 95 GLY A N 1
ATOM 787 C CA . GLY A 1 95 ? -4.665 13.291 7.465 1.00 83.19 95 GLY A CA 1
ATOM 788 C C . GLY A 1 95 ? -3.768 12.587 8.496 1.00 83.19 95 GLY A C 1
ATOM 789 O O . GLY A 1 95 ? -3.597 13.102 9.599 1.00 83.19 95 GLY A O 1
ATOM 790 N N . ILE A 1 96 ? -3.198 11.418 8.175 1.00 85.25 96 ILE A N 1
ATOM 791 C CA . ILE A 1 96 ? -2.400 10.597 9.096 1.00 85.25 96 ILE A CA 1
ATOM 792 C C . ILE A 1 96 ? -0.913 10.774 8.787 1.00 85.25 96 ILE A C 1
ATOM 794 O O . ILE A 1 96 ? -0.475 10.638 7.645 1.00 85.25 96 ILE A O 1
ATOM 798 N N . LYS A 1 97 ? -0.109 11.066 9.815 1.00 87.06 97 LYS A N 1
ATOM 799 C CA . LYS A 1 97 ? 1.350 11.085 9.686 1.00 87.06 97 LYS A CA 1
ATOM 800 C C . LYS A 1 97 ? 1.866 9.648 9.720 1.00 87.06 97 LYS A C 1
ATOM 802 O O . LYS A 1 97 ? 1.621 8.932 10.683 1.00 87.06 97 LYS A O 1
ATOM 807 N N . ILE A 1 98 ? 2.584 9.261 8.674 1.00 88.56 98 ILE A N 1
ATOM 808 C CA . ILE A 1 98 ? 3.176 7.934 8.519 1.00 88.56 98 ILE A CA 1
ATOM 809 C C . ILE A 1 98 ? 4.696 8.093 8.505 1.00 88.56 98 ILE A C 1
ATOM 811 O O . ILE A 1 98 ? 5.217 9.045 7.922 1.00 88.56 98 ILE A O 1
ATOM 815 N N . GLU A 1 99 ? 5.402 7.175 9.157 1.00 90.62 99 GLU A N 1
ATOM 816 C CA . GLU A 1 99 ? 6.858 7.221 9.300 1.00 90.62 99 GLU A CA 1
ATOM 817 C C . GLU A 1 99 ? 7.532 5.996 8.673 1.00 90.62 99 GLU A C 1
ATOM 819 O O . GLU A 1 99 ? 6.938 4.918 8.556 1.00 90.62 99 GLU A O 1
ATOM 824 N N . LEU A 1 100 ? 8.790 6.171 8.263 1.00 91.38 100 LEU A N 1
ATOM 825 C CA . LEU A 1 100 ? 9.629 5.083 7.769 1.00 91.38 100 LEU A CA 1
ATOM 826 C C . LEU A 1 100 ? 10.129 4.216 8.928 1.00 91.38 100 LEU A C 1
ATOM 828 O O . LEU A 1 100 ? 10.314 4.683 10.053 1.00 91.38 100 LEU A O 1
ATOM 832 N N . THR A 1 101 ? 10.385 2.946 8.643 1.00 92.44 101 THR A N 1
ATOM 833 C CA . THR A 1 101 ? 11.050 2.034 9.570 1.00 92.44 101 THR A CA 1
ATOM 834 C C . THR A 1 101 ? 12.027 1.128 8.834 1.00 92.44 101 THR A C 1
ATOM 836 O O . THR A 1 101 ? 11.791 0.751 7.690 1.00 92.44 101 THR A O 1
ATOM 839 N N . ASP A 1 102 ? 13.109 0.750 9.514 1.00 90.19 102 ASP A N 1
ATOM 840 C CA . ASP A 1 102 ? 14.123 -0.167 8.983 1.00 90.19 102 ASP A CA 1
ATOM 841 C C . ASP A 1 102 ? 13.780 -1.648 9.209 1.00 90.19 102 ASP A C 1
ATOM 843 O O . ASP A 1 102 ? 14.537 -2.528 8.806 1.00 90.19 102 ASP A O 1
ATOM 847 N N . LYS A 1 103 ? 12.658 -1.950 9.877 1.00 91.56 103 L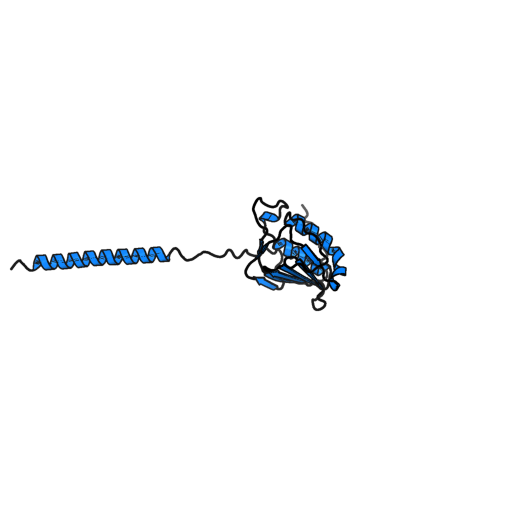YS A N 1
ATOM 848 C CA . LYS A 1 103 ? 12.216 -3.320 10.170 1.00 91.56 103 LYS A CA 1
ATOM 849 C C . LYS A 1 103 ? 10.848 -3.582 9.562 1.00 91.56 103 LYS A C 1
ATOM 851 O O . LYS A 1 103 ? 9.982 -2.715 9.616 1.00 91.56 103 LYS A O 1
ATOM 856 N N . ILE A 1 104 ? 10.636 -4.798 9.065 1.00 91.56 104 ILE A N 1
ATOM 857 C CA . ILE A 1 104 ? 9.334 -5.228 8.546 1.00 91.56 104 ILE A CA 1
ATOM 858 C C . ILE A 1 104 ? 8.279 -5.073 9.659 1.00 91.56 104 ILE A C 1
ATOM 860 O O . ILE A 1 104 ? 8.421 -5.694 10.719 1.00 91.56 104 ILE A O 1
ATOM 864 N N . PRO A 1 105 ? 7.238 -4.241 9.470 1.00 91.50 105 PRO A N 1
ATOM 865 C CA . PRO A 1 105 ? 6.194 -4.065 10.464 1.00 91.50 105 PRO A CA 1
ATOM 866 C C . PRO A 1 105 ? 5.263 -5.282 10.467 1.00 91.50 105 PRO A C 1
ATOM 868 O O . PRO A 1 105 ? 4.888 -5.793 9.417 1.00 91.50 105 PRO A O 1
ATOM 871 N N . SER A 1 106 ? 4.818 -5.711 11.651 1.00 90.12 106 SER A N 1
ATOM 872 C CA . SER A 1 106 ? 3.788 -6.757 11.771 1.00 90.12 106 SER A CA 1
ATOM 873 C C . SER A 1 106 ? 2.425 -6.308 11.234 1.00 90.12 106 SER A C 1
ATOM 875 O O . SER A 1 106 ? 1.632 -7.138 10.795 1.00 90.12 106 SER A O 1
ATOM 877 N N . LYS A 1 107 ? 2.162 -4.994 11.281 1.00 93.19 107 LYS A N 1
ATOM 878 C CA . LYS A 1 107 ? 1.055 -4.309 10.612 1.00 93.19 107 LYS A CA 1
ATOM 879 C C . LYS A 1 107 ? 1.538 -2.982 10.056 1.00 93.19 107 LYS A C 1
ATOM 881 O O . LYS A 1 107 ? 1.892 -2.082 10.815 1.00 93.19 107 LYS A O 1
ATOM 886 N N . GLY A 1 108 ? 1.561 -2.861 8.739 1.00 93.81 108 GLY A N 1
ATOM 887 C CA . GLY A 1 108 ? 2.019 -1.650 8.078 1.00 93.81 108 GLY A CA 1
ATOM 888 C C . GLY A 1 108 ? 2.092 -1.814 6.574 1.00 93.81 108 GLY A C 1
ATOM 889 O O . GLY A 1 108 ? 1.431 -2.683 6.009 1.00 93.81 108 GLY A O 1
ATOM 890 N N . ILE A 1 109 ? 2.902 -0.972 5.946 1.00 94.94 109 ILE A N 1
ATOM 891 C CA . ILE A 1 109 ? 3.126 -0.977 4.504 1.00 94.94 109 ILE A CA 1
ATOM 892 C C . ILE A 1 109 ? 4.534 -1.510 4.254 1.00 94.94 109 ILE A C 1
ATOM 894 O O . ILE A 1 109 ? 5.489 -1.019 4.853 1.00 94.94 109 ILE A O 1
ATOM 898 N N . SER A 1 110 ? 4.669 -2.502 3.381 1.00 95.06 110 SER A N 1
ATOM 899 C CA . SER A 1 110 ? 5.962 -3.053 2.972 1.00 95.06 110 SER A CA 1
ATOM 900 C C . SER A 1 110 ? 6.137 -2.910 1.467 1.00 95.06 110 SER A C 1
ATOM 902 O O . SER A 1 110 ? 5.250 -3.275 0.698 1.00 95.06 110 SER A O 1
ATOM 904 N N . VAL A 1 111 ? 7.277 -2.364 1.053 1.00 94.19 111 VAL A N 1
ATOM 905 C CA . VAL A 1 111 ? 7.620 -2.143 -0.353 1.00 94.19 111 VAL A CA 1
ATOM 906 C C . VAL A 1 111 ? 8.769 -3.063 -0.745 1.00 94.19 111 VAL A C 1
ATOM 908 O O . VAL A 1 111 ? 9.836 -3.035 -0.126 1.00 94.19 111 VAL A O 1
ATOM 911 N N . PHE A 1 112 ? 8.557 -3.849 -1.796 1.00 93.94 112 PHE A N 1
ATOM 912 C CA . PHE A 1 112 ? 9.500 -4.828 -2.318 1.00 93.94 112 PHE A CA 1
ATOM 913 C C . PHE A 1 112 ? 9.877 -4.516 -3.765 1.00 93.94 112 PHE A C 1
ATOM 915 O O . PHE A 1 112 ? 9.071 -4.015 -4.551 1.00 93.94 112 PHE A O 1
ATOM 922 N N . ASN A 1 113 ? 11.117 -4.852 -4.115 1.00 93.00 113 ASN A N 1
ATOM 923 C CA . ASN A 1 113 ? 11.560 -4.860 -5.499 1.00 93.00 113 ASN A CA 1
ATOM 924 C C . ASN A 1 113 ? 11.235 -6.226 -6.112 1.00 93.00 113 ASN A C 1
ATOM 926 O O . ASN A 1 113 ? 11.749 -7.237 -5.635 1.00 93.00 113 ASN A O 1
ATOM 930 N N . ASP A 1 114 ? 10.424 -6.259 -7.167 1.00 93.56 114 ASP A N 1
ATOM 931 C CA . ASP A 1 114 ? 10.125 -7.492 -7.905 1.00 93.56 114 ASP A CA 1
ATOM 932 C C . ASP A 1 114 ? 10.589 -7.368 -9.355 1.00 93.56 114 ASP A C 1
ATOM 934 O O . ASP A 1 114 ? 9.885 -6.838 -10.211 1.00 93.56 114 ASP A O 1
ATOM 938 N N . ALA A 1 115 ? 11.782 -7.898 -9.631 1.00 90.00 115 ALA A N 1
ATOM 939 C CA . ALA A 1 115 ? 12.407 -7.860 -10.950 1.00 90.00 115 ALA A CA 1
ATOM 940 C C . ALA A 1 115 ? 11.643 -8.646 -12.034 1.00 90.00 115 ALA A C 1
ATOM 942 O O . ALA A 1 115 ? 11.960 -8.496 -13.213 1.00 90.00 115 ALA A O 1
ATOM 943 N N . LYS A 1 116 ? 10.665 -9.486 -11.666 1.00 92.69 116 LYS A N 1
ATOM 944 C CA . LYS A 1 116 ? 9.844 -10.236 -12.628 1.00 92.69 116 LYS A CA 1
ATOM 945 C C . LYS A 1 116 ? 8.697 -9.402 -13.188 1.00 92.69 116 LYS A C 1
ATOM 947 O O . LYS A 1 116 ? 8.132 -9.773 -14.217 1.00 92.69 116 LYS A O 1
ATOM 952 N N . LEU A 1 117 ? 8.329 -8.307 -12.520 1.00 91.12 117 LEU A N 1
ATOM 953 C CA . LEU A 1 117 ? 7.300 -7.410 -13.027 1.00 91.12 117 LEU A CA 1
ATOM 954 C C . LEU A 1 117 ? 7.804 -6.681 -14.284 1.00 91.12 117 LEU A C 1
ATOM 956 O O . LEU A 1 117 ? 8.992 -6.367 -14.375 1.00 91.12 117 LEU A O 1
ATOM 960 N N . PRO A 1 118 ? 6.927 -6.405 -15.266 1.00 90.69 118 PRO A N 1
ATOM 961 C CA . PRO A 1 118 ? 7.258 -5.533 -16.390 1.00 90.69 118 PRO A CA 1
ATOM 962 C C . PRO A 1 118 ? 7.649 -4.125 -15.930 1.00 90.69 118 PRO A C 1
ATOM 964 O O . PRO A 1 118 ? 7.346 -3.721 -14.811 1.00 90.69 118 PRO A O 1
ATOM 967 N N . MET A 1 119 ? 8.309 -3.358 -16.801 1.00 88.44 119 MET A N 1
ATOM 968 C CA . MET A 1 119 ? 8.662 -1.965 -16.510 1.00 88.44 119 MET A CA 1
ATOM 969 C C . MET A 1 119 ? 7.419 -1.153 -16.127 1.00 88.44 119 MET A C 1
ATOM 971 O O . MET A 1 119 ? 6.405 -1.211 -16.822 1.00 88.44 119 MET A O 1
ATOM 975 N N . ASP A 1 120 ? 7.514 -0.424 -15.014 1.00 87.81 120 ASP A N 1
ATOM 976 C CA . ASP A 1 120 ? 6.465 0.446 -14.463 1.00 87.81 120 ASP A CA 1
ATOM 977 C C . ASP A 1 120 ? 5.163 -0.262 -14.065 1.00 87.81 120 ASP A C 1
ATOM 979 O O . ASP A 1 120 ? 4.190 0.390 -13.680 1.00 87.81 120 ASP A O 1
ATOM 983 N N . ALA A 1 121 ? 5.148 -1.594 -14.111 1.00 92.50 121 ALA A N 1
ATOM 984 C CA . ALA A 1 121 ? 4.080 -2.385 -13.538 1.00 92.50 121 ALA A CA 1
ATOM 985 C C . ALA A 1 121 ? 4.212 -2.421 -12.017 1.00 92.50 121 ALA A C 1
ATOM 987 O O . ALA A 1 121 ? 5.315 -2.398 -11.463 1.00 92.50 121 ALA A O 1
ATOM 988 N N . TYR A 1 122 ? 3.079 -2.542 -11.340 1.00 94.56 122 TYR A N 1
ATOM 989 C CA . TYR A 1 122 ? 3.059 -2.737 -9.904 1.00 94.56 122 TYR A CA 1
ATOM 990 C C . TYR A 1 122 ? 2.030 -3.782 -9.501 1.00 94.56 122 TYR A C 1
ATOM 992 O O . TYR A 1 122 ? 1.043 -4.042 -10.193 1.00 94.56 122 TYR A O 1
ATOM 1000 N N . ARG A 1 123 ? 2.268 -4.359 -8.329 1.00 96.56 123 ARG A N 1
ATOM 1001 C CA . ARG A 1 123 ? 1.289 -5.137 -7.587 1.00 96.56 123 ARG A CA 1
ATOM 1002 C C . ARG A 1 123 ? 1.038 -4.456 -6.250 1.00 96.56 123 ARG A C 1
ATOM 1004 O O . ARG A 1 123 ? 1.985 -4.124 -5.544 1.00 96.56 123 ARG A O 1
ATOM 1011 N N . LEU A 1 124 ? -0.230 -4.238 -5.927 1.00 96.44 124 LEU A N 1
ATOM 1012 C CA . LEU A 1 124 ? -0.690 -3.682 -4.660 1.00 96.44 124 LEU A CA 1
ATOM 1013 C C . LEU A 1 124 ? -1.616 -4.703 -4.004 1.00 96.44 124 LEU A C 1
ATOM 1015 O O . LEU A 1 124 ? -2.666 -5.023 -4.550 1.00 96.44 124 LEU A O 1
ATOM 1019 N N . ILE A 1 125 ? -1.230 -5.205 -2.837 1.00 96.69 125 ILE A N 1
ATOM 1020 C CA . ILE A 1 125 ? -2.015 -6.168 -2.065 1.00 96.69 125 ILE A CA 1
ATOM 1021 C C . ILE A 1 125 ? -2.396 -5.508 -0.747 1.00 96.69 125 ILE A C 1
ATOM 1023 O O . ILE A 1 125 ? -1.533 -5.205 0.075 1.00 96.69 125 ILE A O 1
ATOM 1027 N N . VAL A 1 126 ? -3.688 -5.303 -0.527 1.00 96.12 126 VAL A N 1
ATOM 1028 C CA . VAL A 1 126 ? -4.243 -4.789 0.725 1.00 96.12 126 VAL A CA 1
ATOM 1029 C C . VAL A 1 126 ? -4.891 -5.945 1.468 1.00 96.12 126 VAL A C 1
ATOM 1031 O O . VAL A 1 126 ? -5.879 -6.510 1.008 1.00 96.12 126 VAL A O 1
ATOM 1034 N N . LYS A 1 127 ? -4.357 -6.271 2.645 1.00 94.81 127 LYS A N 1
ATOM 1035 C CA . LYS A 1 127 ? -4.874 -7.307 3.546 1.00 94.81 127 LYS A CA 1
ATOM 1036 C C . LYS A 1 127 ? -5.083 -6.741 4.941 1.00 94.81 127 LYS A C 1
ATOM 1038 O O . LYS A 1 127 ? -4.495 -5.736 5.331 1.00 94.81 127 LYS A O 1
ATOM 1043 N N . LYS A 1 128 ? -5.840 -7.458 5.774 1.00 93.19 128 LYS A N 1
ATOM 1044 C CA . LYS A 1 128 ? -6.018 -7.109 7.196 1.00 93.19 128 LYS A CA 1
ATOM 1045 C C . LYS A 1 128 ? -4.693 -7.024 7.975 1.00 93.19 128 LYS A C 1
ATOM 1047 O O . LYS A 1 128 ? -4.600 -6.295 8.962 1.00 93.19 128 LYS A O 1
ATOM 1052 N N . SER A 1 129 ? -3.682 -7.790 7.563 1.00 91.62 129 SER A N 1
ATOM 1053 C CA . SER A 1 129 ? -2.349 -7.794 8.173 1.00 91.62 129 SER A CA 1
ATOM 1054 C C . SER A 1 129 ? -1.475 -6.623 7.732 1.00 91.62 129 SER A C 1
ATOM 1056 O O . SER A 1 129 ? -0.554 -6.274 8.456 1.00 91.62 129 SER A O 1
ATOM 1058 N N . GLY A 1 130 ? -1.731 -6.007 6.580 1.00 95.00 130 GLY A N 1
ATOM 1059 C CA . GLY A 1 130 ? -0.833 -5.006 6.022 1.00 95.00 130 GLY A CA 1
ATOM 1060 C C . GLY A 1 130 ? -1.063 -4.763 4.542 1.00 95.00 130 GLY A C 1
ATOM 1061 O O . GLY A 1 130 ? -1.902 -5.402 3.907 1.00 95.00 130 GLY A O 1
ATOM 1062 N N . ILE A 1 131 ? -0.278 -3.836 4.012 1.00 96.38 131 ILE A N 1
ATOM 1063 C CA . ILE A 1 131 ? -0.255 -3.485 2.599 1.00 96.38 131 ILE A CA 1
ATOM 1064 C C . ILE A 1 131 ? 1.109 -3.864 2.038 1.00 96.38 131 ILE A C 1
ATOM 1066 O O . ILE A 1 131 ? 2.140 -3.513 2.611 1.00 96.38 131 ILE A O 1
ATOM 1070 N N . GLU A 1 132 ? 1.111 -4.559 0.913 1.00 96.00 132 GLU A N 1
ATOM 1071 C CA . GLU A 1 132 ? 2.313 -4.917 0.176 1.00 96.00 132 GLU A CA 1
ATOM 1072 C C . GLU A 1 132 ? 2.307 -4.232 -1.188 1.00 96.00 132 GLU A C 1
ATOM 1074 O O . GLU A 1 132 ? 1.309 -4.268 -1.908 1.00 96.00 132 GLU A O 1
ATOM 1079 N N . ILE A 1 133 ? 3.425 -3.593 -1.527 1.00 95.38 133 ILE A N 1
ATOM 1080 C CA . ILE A 1 133 ? 3.656 -2.971 -2.829 1.00 95.38 133 ILE A CA 1
ATOM 1081 C C . ILE A 1 133 ? 4.881 -3.628 -3.451 1.00 95.38 133 ILE A C 1
ATOM 1083 O O . ILE A 1 133 ? 5.961 -3.603 -2.860 1.00 95.38 133 ILE A O 1
ATOM 1087 N N . SER A 1 134 ? 4.737 -4.156 -4.660 1.00 95.12 134 SER A N 1
ATOM 1088 C CA . SER A 1 134 ? 5.835 -4.748 -5.426 1.00 95.12 134 SER A CA 1
ATOM 1089 C C . SER A 1 134 ? 5.953 -4.055 -6.779 1.00 95.12 134 SER A C 1
ATOM 1091 O O . SER A 1 134 ? 4.954 -3.872 -7.470 1.00 95.12 134 SER A O 1
ATOM 1093 N N . SER A 1 135 ? 7.166 -3.659 -7.160 1.00 93.25 135 SER A N 1
ATOM 1094 C CA . SER A 1 135 ? 7.482 -3.038 -8.456 1.00 93.25 135 SER A CA 1
ATOM 1095 C C . SER A 1 135 ? 8.969 -3.225 -8.763 1.00 93.25 135 SER A C 1
ATOM 1097 O O . SER A 1 135 ? 9.765 -3.367 -7.837 1.00 93.25 135 SER A O 1
ATOM 1099 N N . ASN A 1 136 ? 9.367 -3.198 -10.036 1.00 91.00 136 ASN A N 1
ATOM 1100 C CA . ASN A 1 136 ? 10.781 -3.153 -10.439 1.00 91.00 136 ASN A CA 1
ATOM 1101 C C . ASN A 1 136 ? 11.308 -1.720 -10.657 1.00 91.00 136 ASN A C 1
ATOM 1103 O O . ASN A 1 136 ? 12.519 -1.520 -10.762 1.00 91.00 136 ASN A O 1
ATOM 1107 N N . THR A 1 137 ? 10.423 -0.718 -10.741 1.00 89.50 137 THR A N 1
ATOM 1108 C CA . THR A 1 137 ? 10.787 0.689 -10.958 1.00 89.50 137 THR A CA 1
ATOM 1109 C C . THR A 1 137 ? 10.189 1.620 -9.908 1.00 89.50 137 THR A C 1
ATOM 1111 O O . THR A 1 137 ? 9.155 1.351 -9.287 1.00 89.50 137 THR A O 1
ATOM 1114 N N . SER A 1 138 ? 10.827 2.782 -9.753 1.00 89.00 138 SER A N 1
ATOM 1115 C CA . SER A 1 138 ? 10.328 3.889 -8.931 1.00 89.00 138 SER A CA 1
ATOM 1116 C C . SER A 1 138 ? 8.974 4.404 -9.425 1.00 89.00 138 SER A C 1
ATOM 1118 O O . SER A 1 138 ? 8.129 4.772 -8.612 1.00 89.00 138 SER A O 1
ATOM 1120 N N . ALA A 1 139 ? 8.747 4.405 -10.742 1.00 88.62 139 ALA A N 1
ATOM 1121 C CA . ALA A 1 139 ? 7.478 4.831 -11.321 1.00 88.62 139 ALA A CA 1
ATOM 1122 C C . ALA A 1 139 ? 6.346 3.842 -11.008 1.00 88.62 139 ALA A C 1
ATOM 1124 O O . ALA A 1 139 ? 5.264 4.285 -10.638 1.00 88.62 139 ALA A O 1
ATOM 1125 N N . GLY A 1 140 ? 6.596 2.528 -11.030 1.00 90.38 140 GLY A N 1
ATOM 1126 C CA . GLY A 1 140 ? 5.591 1.547 -10.605 1.00 90.38 140 GLY A CA 1
ATOM 1127 C C . GLY A 1 140 ? 5.199 1.704 -9.128 1.00 90.38 140 GLY A C 1
ATOM 1128 O O . GLY A 1 140 ? 4.014 1.698 -8.805 1.00 90.38 140 GLY A O 1
ATOM 1129 N N . VAL A 1 141 ? 6.157 1.971 -8.225 1.00 90.50 141 VAL A N 1
ATOM 1130 C CA . VAL A 1 141 ? 5.841 2.290 -6.811 1.00 90.50 141 VAL A CA 1
ATOM 1131 C C . VAL A 1 141 ? 4.999 3.562 -6.702 1.00 90.50 141 VAL A C 1
ATOM 1133 O O . VAL A 1 141 ? 4.063 3.619 -5.907 1.00 90.50 141 VAL A O 1
ATOM 1136 N N . TYR A 1 142 ? 5.305 4.574 -7.514 1.00 88.94 142 TYR A N 1
ATOM 1137 C CA . TYR A 1 142 ? 4.519 5.803 -7.569 1.00 88.94 142 TYR A CA 1
ATOM 1138 C C . TYR A 1 142 ? 3.091 5.566 -8.089 1.00 88.94 142 TYR A C 1
ATOM 1140 O O . TYR A 1 142 ? 2.133 6.128 -7.567 1.00 88.94 142 TYR A O 1
ATOM 1148 N N . TYR A 1 143 ? 2.900 4.704 -9.085 1.00 89.88 143 TYR A N 1
ATOM 1149 C CA . TYR A 1 143 ? 1.558 4.352 -9.549 1.00 89.88 143 TYR A CA 1
ATOM 1150 C C . TYR A 1 143 ? 0.783 3.548 -8.503 1.00 89.88 143 TYR A C 1
ATOM 1152 O O . TYR A 1 143 ? -0.389 3.837 -8.263 1.00 89.88 143 TYR A O 1
ATOM 1160 N N . ALA A 1 144 ? 1.452 2.640 -7.789 1.00 91.38 144 ALA A N 1
ATOM 1161 C CA . ALA A 1 144 ? 0.857 1.952 -6.650 1.00 91.38 144 ALA A CA 1
ATOM 1162 C C . ALA A 1 144 ? 0.396 2.934 -5.560 1.00 91.38 144 ALA A C 1
ATOM 1164 O O . ALA A 1 144 ? -0.687 2.750 -5.001 1.00 91.38 144 ALA A O 1
ATOM 1165 N N . SER A 1 145 ? 1.165 3.998 -5.280 1.00 89.00 145 SER A N 1
ATOM 1166 C CA . SER A 1 145 ? 0.751 5.020 -4.311 1.00 89.00 145 SER A CA 1
ATOM 1167 C C . SER A 1 145 ? -0.476 5.804 -4.766 1.00 89.00 145 SER A C 1
ATOM 1169 O O . SER A 1 145 ? -1.355 6.074 -3.945 1.00 89.00 145 SER A O 1
ATOM 1171 N N . GLN A 1 146 ? -0.580 6.125 -6.061 1.00 87.81 146 GLN A N 1
ATOM 1172 C CA . GLN A 1 146 ? -1.774 6.774 -6.609 1.00 87.81 146 GLN A CA 1
ATOM 1173 C C . GLN A 1 146 ? -3.008 5.881 -6.484 1.00 87.81 146 GLN A C 1
ATOM 1175 O O . GLN A 1 146 ? -4.061 6.346 -6.047 1.00 87.81 146 GLN A O 1
ATOM 1180 N N . SER A 1 147 ? -2.882 4.597 -6.811 1.00 90.50 147 SER A N 1
ATOM 1181 C CA . SER A 1 147 ? -3.989 3.647 -6.682 1.00 90.50 147 SER A CA 1
ATOM 1182 C C . SER A 1 147 ? -4.380 3.449 -5.224 1.00 90.50 147 SER A C 1
ATOM 1184 O O . SER A 1 147 ? -5.559 3.527 -4.893 1.00 90.50 147 SER A O 1
ATOM 1186 N N . MET A 1 148 ? -3.408 3.330 -4.316 1.00 90.12 148 MET A N 1
ATOM 1187 C CA . MET A 1 148 ? -3.670 3.286 -2.877 1.00 90.12 148 MET A CA 1
ATOM 1188 C C . MET A 1 148 ? -4.415 4.536 -2.389 1.00 90.12 148 MET A C 1
ATOM 1190 O O . MET A 1 148 ? -5.350 4.416 -1.602 1.00 90.12 148 MET A O 1
ATOM 1194 N N . LYS A 1 149 ? -4.049 5.729 -2.871 1.00 88.25 149 LYS A N 1
ATOM 1195 C CA . LYS A 1 149 ? -4.748 6.978 -2.538 1.00 88.25 149 LYS A CA 1
ATOM 1196 C C . LYS A 1 149 ? -6.219 6.948 -2.957 1.00 88.25 149 LYS A C 1
ATOM 1198 O O . LYS A 1 149 ? -7.058 7.454 -2.222 1.00 88.25 149 LYS A O 1
ATOM 1203 N N . GLN A 1 150 ? -6.539 6.346 -4.100 1.00 86.81 150 GLN A N 1
ATOM 1204 C CA . GLN A 1 150 ? -7.922 6.204 -4.571 1.00 86.81 150 GLN A CA 1
ATOM 1205 C C . GLN A 1 150 ? -8.726 5.165 -3.770 1.00 86.81 150 GLN A C 1
ATOM 1207 O O . GLN A 1 150 ? -9.953 5.213 -3.772 1.00 86.81 150 GLN A O 1
ATOM 1212 N N . LEU A 1 151 ? -8.051 4.250 -3.063 1.00 88.75 151 LEU A N 1
ATOM 1213 C CA . LEU A 1 151 ? -8.686 3.301 -2.140 1.00 88.75 151 LEU A CA 1
ATOM 1214 C C . LEU A 1 151 ? -8.992 3.910 -0.762 1.00 88.75 151 LEU A C 1
ATOM 1216 O O . LEU A 1 151 ? -9.702 3.288 0.029 1.00 88.75 151 LEU A O 1
ATOM 1220 N N . ILE A 1 152 ? -8.448 5.091 -0.447 1.00 87.19 152 ILE A N 1
ATOM 1221 C CA . ILE A 1 152 ? -8.762 5.793 0.799 1.00 87.19 152 ILE A CA 1
ATOM 1222 C C . ILE A 1 152 ? -10.217 6.285 0.725 1.00 87.19 152 ILE A C 1
ATOM 1224 O O . ILE A 1 152 ? -10.594 6.899 -0.277 1.00 87.19 152 ILE A O 1
ATOM 1228 N N . PRO A 1 153 ? -11.035 6.053 1.769 1.00 83.75 153 PRO A N 1
ATOM 1229 C CA . PRO A 1 153 ? -12.416 6.518 1.788 1.00 83.75 153 PRO A CA 1
ATOM 1230 C C . PRO A 1 153 ? -12.519 8.035 1.575 1.00 83.75 153 PRO A C 1
ATOM 1232 O O . PRO A 1 153 ? -11.698 8.813 2.074 1.00 83.75 153 PRO A O 1
ATOM 1235 N N . VAL A 1 154 ? -13.534 8.467 0.825 1.00 78.94 154 VAL A N 1
ATOM 1236 C CA . VAL A 1 154 ? -13.703 9.867 0.391 1.00 78.94 154 VAL A CA 1
ATOM 1237 C C . VAL A 1 154 ? -13.833 10.844 1.561 1.00 78.94 154 VAL A C 1
ATOM 1239 O O . VAL A 1 154 ? -13.490 12.017 1.428 1.00 78.94 154 VAL A O 1
ATOM 1242 N N . GLU A 1 155 ? -14.265 10.361 2.724 1.00 77.81 155 GLU A N 1
ATOM 1243 C CA . GLU A 1 155 ? -14.385 11.118 3.969 1.00 77.81 155 GLU A CA 1
ATOM 1244 C C . GLU A 1 155 ? -13.025 11.607 4.481 1.00 77.81 155 GLU A C 1
ATOM 1246 O O . GLU A 1 155 ? -12.949 12.625 5.166 1.00 77.81 155 GLU A O 1
ATOM 1251 N N . PHE A 1 156 ? -11.944 10.904 4.133 1.00 77.31 156 PHE A N 1
ATOM 1252 C CA . PHE A 1 156 ? -10.580 11.238 4.537 1.00 77.31 156 PHE A CA 1
ATOM 1253 C C . PHE A 1 156 ? -9.840 12.087 3.493 1.00 77.31 156 PHE A C 1
ATOM 1255 O O . PHE A 1 156 ? -8.888 12.786 3.846 1.00 77.31 156 PHE A O 1
ATOM 1262 N N . ALA A 1 157 ? -10.309 12.102 2.238 1.00 67.00 157 ALA A N 1
ATOM 1263 C CA . ALA A 1 157 ? -9.620 12.709 1.096 1.00 67.00 157 ALA A CA 1
ATOM 1264 C C . ALA A 1 157 ? -9.376 14.232 1.213 1.00 67.00 157 ALA A C 1
ATOM 1266 O O . ALA A 1 157 ? -8.507 14.763 0.524 1.00 67.00 157 ALA A O 1
ATOM 1267 N N . ASN A 1 158 ? -10.091 14.930 2.104 1.00 66.50 158 ASN A N 1
ATOM 1268 C CA . ASN A 1 158 ? -9.990 16.382 2.320 1.00 66.50 158 ASN A CA 1
ATOM 1269 C C . ASN A 1 158 ? -8.941 16.798 3.376 1.00 66.50 158 ASN A C 1
ATOM 1271 O O . ASN A 1 158 ? -9.039 17.878 3.956 1.00 66.50 158 ASN A O 1
ATOM 1275 N N . SER A 1 159 ? -7.950 15.946 3.663 1.00 61.75 159 SER A N 1
ATOM 1276 C CA . SER A 1 159 ? -6.833 16.222 4.591 1.00 61.75 159 SER A CA 1
ATOM 1277 C C . SER A 1 159 ? -7.212 16.493 6.055 1.00 61.75 159 SER A C 1
ATOM 1279 O O . SER A 1 159 ? -6.345 16.839 6.860 1.00 61.75 159 SER A O 1
ATOM 1281 N N . ILE A 1 160 ? -8.476 16.304 6.433 1.00 65.06 160 ILE A N 1
ATOM 1282 C CA . ILE A 1 160 ? -8.956 16.439 7.808 1.00 65.06 160 ILE A CA 1
ATOM 1283 C C . ILE A 1 160 ? -9.530 15.092 8.221 1.00 65.06 160 ILE A C 1
ATOM 1285 O O . ILE A 1 160 ? -10.558 14.668 7.703 1.00 65.06 160 ILE A O 1
ATOM 1289 N N . LYS A 1 161 ? -8.872 14.427 9.176 1.00 67.31 161 LYS A N 1
ATOM 1290 C CA . LYS A 1 161 ? -9.380 13.195 9.785 1.00 67.31 161 LYS A CA 1
ATOM 1291 C C . LYS A 1 161 ? -10.738 13.486 10.443 1.00 67.31 161 LYS A C 1
ATOM 1293 O O . LYS A 1 161 ? -10.773 14.266 11.402 1.00 67.31 161 LYS A O 1
ATOM 1298 N N . PRO A 1 162 ? -11.844 12.869 9.990 1.00 68.94 162 PRO A N 1
ATOM 1299 C CA . PRO A 1 162 ? -13.139 13.052 10.629 1.00 68.94 162 PRO A CA 1
ATOM 1300 C C . PRO A 1 162 ? -13.076 12.552 12.077 1.00 68.94 162 PRO A C 1
ATOM 1302 O O . PRO A 1 162 ? -12.516 11.489 12.366 1.00 68.94 162 PRO A O 1
ATOM 1305 N N . ARG A 1 163 ? -13.628 13.323 13.021 1.00 71.12 163 ARG A N 1
ATOM 1306 C CA . ARG A 1 163 ? -13.564 12.982 14.450 1.00 71.12 163 ARG A CA 1
ATOM 1307 C C . ARG A 1 163 ? -14.230 11.621 14.694 1.00 71.12 163 ARG A C 1
ATOM 1309 O O . ARG A 1 163 ? -15.394 11.430 14.365 1.00 71.12 163 ARG A O 1
ATOM 1316 N N . GLY A 1 164 ? -13.487 10.694 15.300 1.00 71.44 164 GLY A N 1
ATOM 1317 C CA . GLY A 1 164 ? -13.987 9.368 15.684 1.00 71.44 164 GLY A CA 1
ATOM 1318 C C . GLY A 1 164 ? -14.083 8.339 14.551 1.00 71.44 164 GLY A C 1
ATOM 1319 O O . GLY A 1 164 ? -14.467 7.205 14.826 1.00 71.44 164 GLY A O 1
ATOM 1320 N N . GLN A 1 165 ? -13.713 8.681 13.311 1.00 80.81 165 GLN A N 1
ATOM 1321 C CA . GLN A 1 165 ? -13.713 7.724 12.202 1.00 80.81 165 GLN A CA 1
ATOM 1322 C C . GLN A 1 165 ? -12.352 7.043 12.032 1.00 80.81 165 GLN A C 1
ATOM 1324 O O . GLN A 1 165 ? -11.289 7.643 12.224 1.00 80.81 165 GLN A O 1
ATOM 1329 N N . LYS A 1 166 ? -12.401 5.768 11.645 1.00 86.44 166 LYS A N 1
ATOM 1330 C CA . LYS A 1 166 ? -11.233 4.954 11.302 1.00 86.44 166 LYS A CA 1
ATOM 1331 C C . LYS A 1 166 ? -11.039 4.956 9.792 1.00 86.44 166 LYS A C 1
ATOM 1333 O O . LYS A 1 166 ? -11.998 4.738 9.057 1.00 86.44 166 LYS A O 1
ATOM 1338 N N . CYS A 1 167 ? -9.808 5.180 9.343 1.00 87.44 167 CYS A N 1
ATOM 1339 C CA . CYS A 1 167 ? -9.467 5.094 7.928 1.00 87.44 167 CYS A CA 1
ATOM 1340 C C . CYS A 1 167 ? -9.309 3.616 7.562 1.00 87.44 167 CYS A C 1
ATOM 1342 O O . CYS A 1 167 ? -8.255 3.025 7.792 1.00 87.44 167 CYS A O 1
ATOM 1344 N N . ASN A 1 168 ? -10.377 3.001 7.060 1.00 90.81 168 ASN A N 1
ATOM 1345 C CA . ASN A 1 168 ? -10.371 1.600 6.653 1.00 90.81 168 ASN A CA 1
ATOM 1346 C C . ASN A 1 168 ? -10.228 1.505 5.136 1.00 90.81 168 ASN A C 1
ATOM 1348 O O . ASN A 1 168 ? -11.079 1.993 4.400 1.00 90.81 168 ASN A O 1
ATOM 1352 N N . ILE A 1 169 ? -9.171 0.843 4.681 1.00 90.88 169 ILE A N 1
ATOM 1353 C CA . ILE A 1 169 ? -8.921 0.556 3.270 1.00 90.88 169 ILE A CA 1
ATOM 1354 C C . ILE A 1 169 ? -9.417 -0.866 3.002 1.00 90.88 169 ILE A C 1
ATOM 1356 O O . ILE A 1 169 ? -8.967 -1.807 3.659 1.00 90.88 169 ILE A O 1
ATOM 1360 N N . GLN A 1 170 ? -10.363 -1.026 2.078 1.00 91.75 170 GLN A N 1
ATOM 1361 C CA . GLN A 1 170 ? -10.924 -2.334 1.729 1.00 91.75 170 GLN A CA 1
ATOM 1362 C C . GLN A 1 170 ? -9.829 -3.261 1.179 1.00 91.75 170 GLN A C 1
ATOM 1364 O O . GLN A 1 170 ? -8.991 -2.831 0.385 1.00 91.75 170 GLN A O 1
ATOM 1369 N N . ALA A 1 171 ? -9.843 -4.529 1.598 1.00 93.75 171 ALA A N 1
ATOM 1370 C CA . ALA A 1 171 ? -8.894 -5.522 1.113 1.00 93.75 171 ALA A CA 1
ATOM 1371 C C . ALA A 1 171 ? -9.081 -5.758 -0.394 1.00 93.75 171 ALA A C 1
ATOM 1373 O O . ALA A 1 171 ? -10.206 -5.840 -0.891 1.00 93.75 171 ALA A O 1
ATOM 1374 N N . VAL A 1 172 ? -7.976 -5.795 -1.132 1.00 94.38 172 VAL A N 1
ATOM 1375 C CA . VAL A 1 172 ? -7.966 -5.902 -2.594 1.00 94.38 172 VAL A CA 1
ATOM 1376 C C . VAL A 1 172 ? -6.572 -6.291 -3.067 1.00 94.38 172 VAL A C 1
ATOM 1378 O O . VAL A 1 172 ? -5.575 -5.817 -2.521 1.00 94.38 172 VAL A O 1
ATOM 1381 N N . THR A 1 173 ? -6.501 -7.102 -4.114 1.00 95.69 173 THR A N 1
ATOM 1382 C CA . THR A 1 173 ? -5.279 -7.314 -4.889 1.00 95.69 173 THR A CA 1
ATOM 1383 C C . THR A 1 173 ? -5.423 -6.614 -6.235 1.00 95.69 173 THR A C 1
ATOM 1385 O O . THR A 1 173 ? -6.377 -6.852 -6.971 1.00 95.69 173 THR A O 1
ATOM 1388 N N . ILE A 1 174 ? -4.480 -5.730 -6.549 1.00 94.25 174 ILE A N 1
ATOM 1389 C CA . ILE A 1 174 ? -4.424 -4.971 -7.796 1.00 94.25 174 ILE A CA 1
ATOM 1390 C C . ILE A 1 174 ? -3.117 -5.300 -8.501 1.00 94.25 174 ILE A C 1
ATOM 1392 O O . ILE A 1 174 ? -2.039 -5.205 -7.906 1.00 94.25 174 ILE A O 1
ATOM 1396 N N . TYR A 1 175 ? -3.213 -5.629 -9.780 1.00 94.56 175 TYR A N 1
ATOM 1397 C CA . TYR A 1 175 ? -2.085 -5.625 -10.696 1.00 94.56 175 TYR A CA 1
ATOM 1398 C C . TYR A 1 175 ? -2.379 -4.629 -11.808 1.00 94.56 175 TYR A C 1
ATOM 1400 O O . TYR A 1 175 ? -3.454 -4.641 -12.406 1.00 94.56 175 TYR A O 1
ATOM 1408 N N . ASP A 1 176 ? -1.424 -3.745 -12.069 1.00 91.38 176 ASP A N 1
ATOM 1409 C CA . ASP A 1 176 ? -1.584 -2.740 -13.105 1.00 91.38 176 ASP A CA 1
ATOM 1410 C C . ASP A 1 176 ? -0.251 -2.422 -13.776 1.00 91.38 176 ASP A C 1
ATOM 1412 O O . ASP A 1 176 ? 0.829 -2.617 -13.209 1.00 91.38 176 ASP A O 1
ATOM 1416 N N . LYS A 1 177 ? -0.334 -1.942 -15.014 1.00 89.25 177 LYS A N 1
ATOM 1417 C CA . LYS A 1 177 ? 0.814 -1.495 -15.800 1.00 89.25 177 LYS A CA 1
ATOM 1418 C C . LYS A 1 177 ? 0.370 -0.421 -16.785 1.00 89.25 177 LYS A C 1
ATOM 1420 O O . LYS A 1 177 ? -0.735 -0.502 -17.319 1.00 89.25 177 LYS A O 1
ATOM 1425 N N . PRO A 1 178 ? 1.227 0.557 -17.106 1.00 81.50 178 PRO A N 1
ATOM 1426 C CA . PRO A 1 178 ? 0.914 1.484 -18.178 1.00 81.50 178 PRO A CA 1
ATOM 1427 C C . PRO A 1 178 ? 0.771 0.730 -19.510 1.00 81.50 178 PRO A C 1
ATOM 1429 O O . PRO A 1 178 ? 1.593 -0.117 -19.857 1.00 81.50 178 PRO A O 1
ATOM 1432 N N . GLU A 1 179 ? -0.270 1.057 -20.276 1.00 75.94 179 GLU A N 1
ATOM 1433 C CA . GLU A 1 179 ? -0.447 0.521 -21.633 1.00 75.94 179 GLU A CA 1
ATOM 1434 C C . GLU A 1 179 ? 0.601 1.069 -22.611 1.00 75.94 179 GLU A C 1
ATOM 1436 O O . GLU A 1 179 ? 1.034 0.365 -23.520 1.00 75.94 179 GLU A O 1
ATOM 1441 N N . PHE A 1 180 ? 1.063 2.302 -22.380 1.00 71.56 180 PHE A N 1
ATOM 1442 C CA . PHE A 1 180 ? 2.055 2.984 -23.204 1.00 71.56 180 PHE A CA 1
ATOM 1443 C C . PHE A 1 180 ? 3.171 3.568 -22.339 1.00 71.56 180 PHE A C 1
ATOM 1445 O O . PHE A 1 180 ? 2.910 4.228 -21.332 1.00 71.56 180 PHE A O 1
ATOM 1452 N N . SER A 1 181 ? 4.420 3.383 -22.773 1.00 61.31 181 SER A N 1
ATOM 1453 C CA . SER A 1 181 ? 5.602 3.941 -22.099 1.00 61.31 181 SER A CA 1
ATOM 1454 C C . SER A 1 181 ? 5.701 5.470 -22.223 1.00 61.31 181 SER A C 1
ATOM 1456 O O . SER A 1 181 ? 6.371 6.102 -21.410 1.00 61.31 181 SER A O 1
ATOM 1458 N N . TRP A 1 182 ? 5.049 6.080 -23.221 1.00 59.78 182 TRP A N 1
ATOM 1459 C CA . TRP A 1 182 ? 5.023 7.531 -23.417 1.00 59.78 182 TRP A CA 1
ATOM 1460 C C . TRP A 1 182 ? 3.703 8.115 -22.907 1.00 59.78 182 TRP A C 1
ATOM 1462 O O . TRP A 1 182 ? 2.667 7.983 -23.555 1.00 59.78 182 TRP A O 1
ATOM 1472 N N . ARG A 1 183 ? 3.740 8.813 -21.767 1.00 60.47 183 ARG A N 1
ATOM 1473 C CA . ARG A 1 183 ? 2.638 9.671 -21.297 1.00 60.47 183 ARG A CA 1
ATOM 1474 C C . ARG A 1 183 ? 3.001 11.145 -21.482 1.00 60.47 183 ARG A C 1
ATOM 1476 O O . ARG A 1 183 ? 3.133 11.890 -20.519 1.00 60.47 183 ARG A O 1
ATOM 1483 N N . GLY A 1 184 ? 3.225 11.561 -22.726 1.00 58.53 184 GLY A N 1
ATOM 1484 C CA . GLY A 1 184 ? 3.305 12.981 -23.056 1.00 58.53 184 GLY A CA 1
ATOM 1485 C C . GLY A 1 184 ? 1.918 13.604 -22.953 1.00 58.53 184 GLY A C 1
ATOM 1486 O O . GLY A 1 184 ? 0.982 13.136 -23.599 1.00 58.53 184 GLY A O 1
ATOM 1487 N N . ASN A 1 185 ? 1.775 14.650 -22.142 1.00 47.97 185 ASN A N 1
ATOM 1488 C CA . ASN A 1 185 ? 0.544 15.428 -22.087 1.00 47.97 185 ASN A CA 1
ATOM 1489 C C . ASN A 1 185 ? 0.289 16.047 -23.468 1.00 47.97 185 ASN A C 1
ATOM 1491 O O . ASN A 1 185 ? 0.996 16.968 -23.877 1.00 47.97 185 ASN A O 1
ATOM 1495 N N . CYS A 1 186 ? -0.741 15.587 -24.179 1.00 47.69 186 CYS A N 1
ATOM 1496 C CA . CYS A 1 186 ? -1.339 16.411 -25.218 1.00 47.69 186 CYS A CA 1
ATOM 1497 C C . CYS A 1 186 ? -2.118 17.523 -24.500 1.00 47.69 186 CYS A C 1
ATOM 1499 O O . CYS A 1 186 ? -3.132 17.258 -23.855 1.00 47.69 186 CYS A O 1
ATOM 1501 N N . LEU A 1 187 ? -1.615 18.759 -24.541 1.00 51.47 187 LEU A N 1
ATOM 1502 C CA . LEU A 1 187 ? -2.380 19.930 -24.117 1.00 51.47 187 LEU A CA 1
ATOM 1503 C C . LEU A 1 187 ? -3.520 20.128 -25.120 1.00 51.47 187 LEU A C 1
ATOM 1505 O O . LEU A 1 187 ? -3.334 20.773 -26.151 1.00 51.47 187 LEU A O 1
ATOM 1509 N N . VAL A 1 188 ? -4.705 19.589 -24.835 1.00 43.34 188 VAL A N 1
ATOM 1510 C CA . VAL A 1 188 ? -5.909 20.020 -25.551 1.00 43.34 188 VAL A CA 1
ATOM 1511 C C . VAL A 1 188 ? -6.244 21.412 -25.030 1.00 43.34 188 VAL A C 1
ATOM 1513 O O . VAL A 1 188 ? -6.846 21.581 -23.971 1.00 43.34 188 VAL A O 1
ATOM 1516 N N . ARG A 1 189 ? -5.779 22.432 -25.752 1.00 42.19 189 ARG A N 1
ATOM 1517 C CA . ARG A 1 189 ? -6.181 23.820 -25.539 1.00 42.19 189 ARG A CA 1
ATOM 1518 C C . ARG A 1 189 ? -7.669 23.918 -25.881 1.00 42.19 189 ARG A C 1
ATOM 1520 O O . ARG A 1 189 ? -8.026 23.985 -27.053 1.00 42.19 189 ARG A O 1
ATOM 1527 N N . LEU A 1 190 ? -8.538 23.898 -24.873 1.00 48.62 190 LEU A N 1
ATOM 1528 C CA . LEU A 1 190 ? -9.900 24.396 -25.041 1.00 48.62 190 LEU A CA 1
ATOM 1529 C C . LEU A 1 190 ? -9.783 25.909 -25.227 1.00 48.62 190 LEU A C 1
ATOM 1531 O O . LEU A 1 190 ? -9.435 26.631 -24.295 1.00 48.62 190 LEU A O 1
ATOM 1535 N N . ASN A 1 191 ? -9.988 26.364 -26.461 1.00 47.56 191 ASN A N 1
ATOM 1536 C CA . ASN A 1 191 ? -10.227 27.773 -26.733 1.00 47.56 191 ASN A CA 1
ATOM 1537 C C . ASN A 1 191 ? -11.595 28.119 -26.128 1.00 47.56 191 ASN A C 1
ATOM 1539 O O . ASN A 1 191 ? -12.615 27.631 -26.616 1.00 47.56 191 ASN A O 1
ATOM 1543 N N . LEU A 1 192 ? -11.587 28.910 -25.056 1.00 54.50 192 LEU A N 1
ATOM 1544 C CA . LEU A 1 192 ? -12.694 29.795 -24.703 1.00 54.50 192 LEU A CA 1
ATOM 1545 C C . LEU A 1 192 ? -12.375 31.179 -25.265 1.00 54.50 192 LEU A C 1
ATOM 1547 O O . LEU A 1 192 ? -11.196 31.587 -25.135 1.00 54.50 192 LEU A O 1
#

Foldseek 3Di:
DPPPPVVVVVVVVVVVVVVVVVVVVVVVVVVVVVPPPDPPVPPVPLPDVDDFPDKDFDDDWAWDAQPAEEEEDPLRVVLCVCVVVLQVLCCLLAVHRYYYDPDDDQEHEYEYEDPPDPALKWKWWTDNRYIYIYYNDSNVVVVNSVSQSSQFDPCRRRSDHDPPDTGIRGGMIGIHHDPDPDPDDPPPPPDD

Secondary structure (DSSP, 8-state):
--SHHHHHHHHHHHHHHHHHHHHHHHHHHHHHHTTSS-----------SS--SEEEEEEEEEEE-TT-EEEE-GGGGGGHHHHHHHHHHHHHHHS---EEESS--SSSEEEEE-TTSPTT-EEEEEETTEEEEEESSHHHHHHHHHHHHHHS-TTTTTSSPPTT--EEEEEEEEEE--S-S-----------

InterPro domains:
  IPR015882 Beta-hexosaminidase, bacterial type, N-terminal [PF02838] (49-176)
  IPR029018 Beta-hexosaminidase-like, domain 2 [G3DSA:3.30.379.10] (39-178)
  IPR029018 Beta-hexosaminidase-like, domain 2 [SSF55545] (43-178)

Radius of gyration: 30.23 Å; chains: 1; bounding box: 104×64×43 Å